Protein AF-A0A520HKK3-F1 (afdb_monomer)

Secondary structure (DSSP, 8-state):
----------------PPP------PPPPP------SS-TT-EETTSSHHHH--PPPTTHHHHHHHHHHHHHHHHHHHHHHHHHH-PPPPHHHHHHHH--HHHHHHHHHHHHHHHHTTT-B---HHHHHHHHT--HHHHHHHHHHHHHTTSEEEEEEEEE--SSS-SEEEEEEEEEE---HHHHTTS--

Radius of gyration: 29.9 Å; Cα contacts (8 Å, |Δi|>4): 235; chains: 1; bounding box: 82×30×94 Å

pLDDT: mean 84.4, std 20.24, range [33.69, 98.81]

Mean predicted aligned error: 11.1 Å

Sequence (189 aa):
MAAFTLGEATTMALGRMAPAQGPRRAAPRPSHHTGAPVRRDSMEAGTFEDLFFAIPVKGEPDRMLRAARAALDAGRRLKRAVRAEARDLSASERALAAMTAGAVRVFEEICTLARLNAGRVFPSYDWLAEATALGRATVARALAVLEGAGFLVRQRRFKRVEGEGPRYAQTSNVYRPVLPQRMLDLLPR

Foldseek 3Di:
DDDDDDDDDDDDDDDDDDDDDDDDPPDPDPPPPPVPLFDPQADAPPPCVVVVFAQDDPCRLVVLLVVLVLLQVLLVVLVVCCVVPVDDDDQLSVLSVLRDPLLSLLSNVQSVCSNVVRRFDFDALVRSCVSSVHDSVSSVSSQVSCVSNVQKDKHWYKYADDDPDDRIHTDTIHMGGDRPPVCVVSGDD

Structure (mmCIF, N/CA/C/O backbone):
data_AF-A0A520HKK3-F1
#
_entry.id   AF-A0A520HKK3-F1
#
loop_
_atom_site.group_PDB
_atom_site.id
_atom_site.type_symbol
_atom_site.label_atom_id
_atom_site.label_alt_id
_atom_site.label_comp_id
_atom_site.label_asym_id
_atom_site.label_entity_id
_atom_site.label_seq_id
_atom_site.pdbx_PDB_ins_code
_atom_site.Cartn_x
_atom_site.Cartn_y
_atom_site.Cartn_z
_atom_site.occupancy
_atom_site.B_iso_or_equiv
_atom_site.auth_seq_id
_atom_site.auth_comp_id
_atom_site.auth_asym_id
_atom_site.auth_atom_id
_atom_site.pdbx_PDB_model_num
ATOM 1 N N . MET A 1 1 ? 32.753 -6.698 76.009 1.00 34.56 1 MET A N 1
ATOM 2 C CA . MET A 1 1 ? 33.615 -5.935 76.936 1.00 34.56 1 MET A CA 1
ATOM 3 C C . MET A 1 1 ? 35.033 -5.978 76.389 1.00 34.56 1 MET A C 1
ATOM 5 O O . MET A 1 1 ? 35.517 -7.081 76.206 1.00 34.56 1 MET A O 1
ATOM 9 N N . ALA A 1 2 ? 35.613 -4.796 76.131 1.00 40.78 2 ALA A N 1
ATOM 10 C CA . ALA A 1 2 ? 37.007 -4.497 75.748 1.00 40.78 2 ALA A CA 1
ATOM 11 C C . ALA A 1 2 ? 37.496 -5.056 74.383 1.00 40.78 2 ALA A C 1
ATOM 13 O O . ALA A 1 2 ? 37.561 -6.261 74.197 1.00 40.78 2 ALA A O 1
ATOM 14 N N . ALA A 1 3 ? 37.639 -4.240 73.326 1.00 37.00 3 ALA A N 1
ATOM 15 C CA . ALA A 1 3 ? 38.639 -3.175 73.066 1.00 37.00 3 ALA A CA 1
ATOM 16 C C . ALA A 1 3 ? 39.933 -3.768 72.458 1.00 37.00 3 ALA A C 1
ATOM 18 O O . ALA A 1 3 ? 40.542 -4.624 73.081 1.00 37.00 3 ALA A O 1
ATOM 19 N N . PHE A 1 4 ? 40.193 -3.520 71.159 1.00 35.28 4 PHE A N 1
ATOM 20 C CA . PHE A 1 4 ? 41.169 -2.537 70.614 1.00 35.28 4 PHE A CA 1
ATOM 21 C C . PHE A 1 4 ? 42.635 -3.015 70.812 1.00 35.28 4 PHE A C 1
ATOM 23 O O . PHE A 1 4 ? 42.947 -3.567 71.851 1.00 35.28 4 PHE A O 1
ATOM 30 N N . THR A 1 5 ? 43.600 -2.933 69.883 1.00 47.19 5 THR A N 1
ATOM 31 C CA . THR A 1 5 ? 43.998 -1.854 68.951 1.00 47.19 5 THR A CA 1
ATOM 32 C C . THR A 1 5 ? 45.206 -2.312 68.098 1.00 47.19 5 THR A C 1
ATOM 34 O O . THR A 1 5 ? 45.904 -3.234 68.506 1.00 47.19 5 THR A O 1
ATOM 37 N N . LEU A 1 6 ? 45.421 -1.617 66.961 1.00 40.12 6 LEU A N 1
ATOM 38 C CA . LEU A 1 6 ? 46.678 -1.154 66.308 1.00 40.12 6 LEU A CA 1
ATOM 39 C C . LEU A 1 6 ? 48.015 -1.844 66.674 1.00 40.12 6 LEU A C 1
ATOM 41 O O . LEU A 1 6 ? 48.311 -2.023 67.841 1.00 40.12 6 LEU A O 1
ATOM 45 N N . GLY A 1 7 ? 48.964 -2.113 65.778 1.00 37.19 7 GLY A N 1
ATOM 46 C CA . GLY A 1 7 ? 49.256 -1.575 64.452 1.00 37.19 7 GLY A CA 1
ATOM 47 C C . GLY A 1 7 ? 50.754 -1.784 64.154 1.00 37.19 7 GLY A C 1
ATOM 48 O O . GLY A 1 7 ? 51.526 -2.024 65.072 1.00 37.19 7 GLY A O 1
ATOM 49 N N . GLU A 1 8 ? 51.109 -1.676 62.869 1.00 37.50 8 GLU A N 1
ATOM 50 C CA . GLU A 1 8 ? 52.441 -1.329 62.337 1.00 37.50 8 GLU A CA 1
ATOM 51 C C . GLU A 1 8 ? 53.620 -2.285 62.606 1.00 37.50 8 GLU A C 1
ATOM 53 O O . GLU A 1 8 ? 54.060 -2.468 63.732 1.00 37.50 8 GLU A O 1
ATOM 58 N N . ALA A 1 9 ? 54.209 -2.822 61.526 1.00 38.41 9 ALA A N 1
ATOM 59 C CA . ALA A 1 9 ? 55.581 -2.470 61.120 1.00 38.41 9 ALA A CA 1
ATOM 60 C C . ALA A 1 9 ? 56.172 -3.455 60.077 1.00 38.41 9 ALA A C 1
ATOM 62 O O . ALA A 1 9 ? 56.528 -4.591 60.366 1.00 38.41 9 ALA A O 1
ATOM 63 N N . THR A 1 10 ? 56.335 -2.924 58.860 1.00 36.38 10 THR A N 1
ATOM 64 C CA . THR A 1 10 ? 57.550 -2.987 58.016 1.00 36.38 10 THR A CA 1
ATOM 65 C C . THR A 1 10 ? 58.097 -4.313 57.448 1.00 36.38 10 THR A C 1
ATOM 67 O O . THR A 1 10 ? 58.815 -5.066 58.090 1.00 36.38 10 THR A O 1
ATOM 70 N N . THR A 1 11 ? 57.887 -4.437 56.127 1.00 36.91 11 THR A N 1
ATOM 71 C CA . THR A 1 11 ? 58.909 -4.605 55.064 1.00 36.91 11 THR A CA 1
ATOM 72 C C . THR A 1 11 ? 59.882 -5.788 55.106 1.00 36.91 11 THR A C 1
ATOM 74 O O . THR A 1 11 ? 60.881 -5.735 55.807 1.00 36.91 11 THR A O 1
ATOM 77 N N . MET A 1 12 ? 59.719 -6.712 54.152 1.00 39.41 12 MET A N 1
ATOM 78 C CA . MET A 1 12 ? 60.719 -7.044 53.113 1.00 39.41 12 MET A CA 1
ATOM 79 C C . MET A 1 12 ? 59.945 -7.613 51.906 1.00 39.41 12 MET A C 1
ATOM 81 O O . MET A 1 12 ? 59.233 -8.598 52.035 1.00 39.41 12 MET A O 1
ATOM 85 N N . ALA A 1 13 ? 59.768 -6.870 50.814 1.00 34.91 13 ALA A N 1
ATOM 86 C CA . ALA A 1 13 ? 60.730 -6.628 49.735 1.00 34.91 13 ALA A CA 1
ATOM 87 C C . ALA A 1 13 ? 60.929 -7.845 48.801 1.00 34.91 13 ALA A C 1
ATOM 89 O O . ALA A 1 13 ? 61.468 -8.869 49.198 1.00 34.91 13 ALA A O 1
ATOM 90 N N . LEU A 1 14 ? 60.566 -7.612 47.527 1.00 39.25 14 LEU A N 1
ATOM 91 C CA . LEU A 1 14 ? 60.990 -8.282 46.284 1.00 39.25 14 LEU A CA 1
ATOM 92 C C . LEU A 1 14 ? 60.246 -9.557 45.853 1.00 39.25 14 LEU A C 1
ATOM 94 O O . LEU A 1 14 ? 60.590 -10.676 46.213 1.00 39.25 14 LEU A O 1
ATOM 98 N N . GLY A 1 15 ? 59.293 -9.380 44.930 1.00 33.69 15 GLY A N 1
ATOM 99 C CA . GLY A 1 15 ? 58.654 -10.499 44.242 1.00 33.69 15 GLY A CA 1
ATOM 100 C C . GLY A 1 15 ? 57.737 -10.111 43.083 1.00 33.69 15 GLY A C 1
ATOM 101 O O . GLY A 1 15 ? 56.547 -10.372 43.142 1.00 33.69 15 GLY A O 1
ATOM 102 N N . ARG A 1 16 ? 58.328 -9.577 42.006 1.00 42.41 16 ARG A N 1
ATOM 103 C CA . ARG A 1 16 ? 57.801 -9.539 40.621 1.00 42.41 16 ARG A CA 1
ATOM 104 C C . ARG A 1 16 ? 56.740 -8.484 40.277 1.00 42.41 16 ARG A C 1
ATOM 106 O O . ARG A 1 16 ? 55.537 -8.654 40.432 1.00 42.41 16 ARG A O 1
ATOM 113 N N . MET A 1 17 ? 57.261 -7.435 39.643 1.00 36.56 17 MET A N 1
ATOM 114 C CA . MET A 1 17 ? 56.577 -6.536 38.719 1.00 36.56 17 MET A CA 1
ATOM 115 C C . MET A 1 17 ? 55.774 -7.323 37.668 1.00 36.56 17 MET A C 1
ATOM 117 O O . MET A 1 17 ? 56.350 -8.035 36.846 1.00 36.56 17 MET A O 1
ATOM 121 N N . ALA A 1 18 ? 54.454 -7.153 37.660 1.00 48.06 18 ALA A N 1
ATOM 122 C CA . ALA A 1 18 ? 53.627 -7.433 36.493 1.00 48.06 18 ALA A CA 1
ATOM 123 C C . ALA A 1 18 ? 53.578 -6.160 35.630 1.00 48.06 18 ALA A C 1
ATOM 125 O O . ALA A 1 18 ? 53.303 -5.086 36.172 1.00 48.06 18 ALA A O 1
ATOM 126 N N . PRO A 1 19 ? 53.833 -6.216 34.311 1.00 44.22 19 PRO A N 1
ATOM 127 C CA . PRO A 1 19 ? 53.629 -5.048 33.474 1.00 44.22 19 PRO A CA 1
ATOM 128 C C . PRO A 1 19 ? 52.126 -4.783 33.359 1.00 44.22 19 PRO A C 1
ATOM 130 O O . PRO A 1 19 ? 51.359 -5.629 32.892 1.00 44.22 19 PRO A O 1
ATOM 133 N N . ALA A 1 20 ? 51.711 -3.590 33.783 1.00 46.81 20 ALA A N 1
ATOM 134 C CA . ALA A 1 20 ? 50.394 -3.049 33.497 1.00 46.81 20 ALA A CA 1
ATOM 135 C C . ALA A 1 20 ? 50.220 -2.986 31.971 1.00 46.81 20 ALA A C 1
ATOM 137 O O . ALA A 1 20 ? 50.873 -2.200 31.284 1.00 46.81 20 ALA A O 1
ATOM 138 N N . GLN A 1 21 ? 49.365 -3.855 31.428 1.00 50.88 21 GLN A N 1
ATOM 139 C CA . GLN A 1 21 ? 48.954 -3.787 30.032 1.00 50.88 21 GLN A CA 1
ATOM 140 C C . GLN A 1 21 ? 48.156 -2.495 29.850 1.00 50.88 21 GLN A C 1
ATOM 142 O O . GLN A 1 21 ? 47.010 -2.393 30.283 1.00 50.88 21 GLN A O 1
ATOM 147 N N . GLY A 1 22 ? 48.793 -1.496 29.237 1.00 47.94 22 GLY A N 1
ATOM 148 C CA . GLY A 1 22 ? 48.129 -0.274 28.798 1.00 47.94 22 GLY A CA 1
ATOM 149 C C . GLY A 1 22 ? 46.933 -0.583 27.887 1.00 47.94 22 GLY A C 1
ATOM 150 O O . GLY A 1 22 ? 46.831 -1.688 27.340 1.00 47.94 22 GLY A O 1
ATOM 151 N N . PRO A 1 23 ? 46.010 0.376 27.713 1.00 45.75 23 PRO A N 1
ATOM 152 C CA . PRO A 1 23 ? 44.765 0.149 26.997 1.00 45.75 23 PRO A CA 1
ATOM 153 C C . PRO A 1 23 ? 45.081 -0.304 25.572 1.00 45.75 23 PRO A C 1
ATOM 155 O O . PRO A 1 23 ? 45.608 0.455 24.757 1.00 45.75 23 PRO A O 1
ATOM 158 N N . ARG A 1 24 ? 44.771 -1.570 25.273 1.00 53.69 24 ARG A N 1
ATOM 159 C CA . ARG A 1 24 ? 44.819 -2.103 23.914 1.00 53.69 24 ARG A CA 1
ATOM 160 C C . ARG A 1 24 ? 43.874 -1.251 23.076 1.00 53.69 24 ARG A C 1
ATOM 162 O O . ARG A 1 24 ? 42.658 -1.370 23.211 1.00 53.69 24 ARG A O 1
ATOM 169 N N . ARG A 1 25 ? 44.432 -0.371 22.237 1.00 54.66 25 ARG A N 1
ATOM 170 C CA . ARG A 1 25 ? 43.685 0.308 21.175 1.00 54.66 25 ARG A CA 1
ATOM 171 C C . ARG A 1 25 ? 42.941 -0.778 20.412 1.00 54.66 25 ARG A C 1
ATOM 173 O O . ARG A 1 25 ? 43.572 -1.623 19.780 1.00 54.66 25 ARG A O 1
ATOM 180 N N . ALA A 1 26 ? 41.617 -0.791 20.543 1.00 56.62 26 ALA A N 1
ATOM 181 C CA . ALA A 1 26 ? 40.776 -1.680 19.769 1.00 56.62 26 ALA A CA 1
ATOM 182 C C . ALA A 1 26 ? 41.131 -1.456 18.299 1.00 56.62 26 ALA A C 1
ATOM 184 O O . ALA A 1 26 ? 41.068 -0.323 17.815 1.00 56.62 26 ALA A O 1
ATOM 185 N N . ALA A 1 27 ? 41.561 -2.519 17.618 1.00 58.53 27 ALA A N 1
ATOM 186 C CA . ALA A 1 27 ? 41.719 -2.477 16.177 1.00 58.53 27 ALA A CA 1
ATOM 187 C C . ALA A 1 27 ? 40.407 -1.939 15.582 1.00 58.53 27 ALA A C 1
ATOM 189 O O . ALA A 1 27 ? 39.332 -2.329 16.062 1.00 58.53 27 ALA A O 1
ATOM 190 N N . PRO A 1 28 ? 40.458 -1.025 14.598 1.00 51.75 28 PRO A N 1
ATOM 191 C CA . PRO A 1 28 ? 39.249 -0.563 13.943 1.00 51.75 28 PRO A CA 1
ATOM 192 C C . PRO A 1 28 ? 38.501 -1.799 13.445 1.00 51.75 28 PRO A C 1
ATOM 194 O O . PRO A 1 28 ? 39.048 -2.607 12.693 1.00 51.75 28 PRO A O 1
ATOM 197 N N . ARG A 1 29 ? 37.266 -1.986 13.928 1.00 55.09 29 ARG A N 1
ATOM 198 C CA . ARG A 1 29 ? 36.364 -2.996 13.369 1.00 55.09 29 ARG A CA 1
ATOM 199 C C . ARG A 1 29 ? 36.344 -2.761 11.859 1.00 55.09 29 ARG A C 1
ATOM 201 O O . ARG A 1 29 ? 36.243 -1.591 11.476 1.00 55.09 29 ARG A O 1
ATOM 208 N N . PRO A 1 30 ? 36.441 -3.802 11.013 1.00 45.69 30 PRO A N 1
ATOM 209 C CA . PRO A 1 30 ? 36.285 -3.599 9.584 1.00 45.69 30 PRO A CA 1
ATOM 210 C C . PRO A 1 30 ? 34.969 -2.852 9.396 1.00 45.69 30 PRO A C 1
ATOM 212 O O . PRO A 1 30 ? 33.922 -3.300 9.871 1.00 45.69 30 PRO A O 1
ATOM 215 N N . SER A 1 31 ? 35.030 -1.662 8.799 1.00 54.09 31 SER A N 1
ATOM 216 C CA . SER A 1 31 ? 33.828 -0.959 8.391 1.00 54.09 31 SER A CA 1
ATOM 217 C C . SER A 1 31 ? 33.101 -1.922 7.473 1.00 54.09 31 SER A C 1
ATOM 219 O O . SER A 1 31 ? 33.581 -2.203 6.375 1.00 54.09 31 SER A O 1
ATOM 221 N N . HIS A 1 32 ? 31.989 -2.497 7.936 1.00 44.16 32 HIS A N 1
ATOM 222 C CA . HIS A 1 32 ? 31.097 -3.234 7.061 1.00 44.16 32 HIS A CA 1
ATOM 223 C C . HIS A 1 32 ? 30.658 -2.225 6.014 1.00 44.16 32 HIS A C 1
ATOM 225 O O . HIS A 1 32 ? 29.781 -1.402 6.276 1.00 44.16 32 HIS A O 1
ATOM 231 N N . HIS A 1 33 ? 31.319 -2.238 4.860 1.00 49.94 33 HIS A N 1
ATOM 232 C CA . HIS A 1 33 ? 30.899 -1.495 3.698 1.00 49.94 33 HIS A CA 1
ATOM 233 C C . HIS A 1 33 ? 29.506 -2.016 3.347 1.00 49.94 33 HIS A C 1
ATOM 235 O O . HIS A 1 33 ? 29.343 -2.903 2.522 1.00 49.94 33 HIS A O 1
ATOM 241 N N . THR A 1 34 ? 28.466 -1.443 3.944 1.00 49.41 34 THR A N 1
ATOM 242 C CA . THR A 1 34 ? 27.108 -1.507 3.408 1.00 49.41 34 THR A CA 1
ATOM 243 C C . THR A 1 34 ? 26.986 -0.488 2.278 1.00 49.41 34 THR A C 1
ATOM 245 O O . THR A 1 34 ? 25.925 0.089 2.069 1.00 49.41 34 THR A O 1
ATOM 248 N N . GLY A 1 35 ? 28.057 -0.326 1.480 1.00 51.81 35 GLY A N 1
ATOM 249 C CA . GLY A 1 35 ? 28.058 0.299 0.154 1.00 51.81 35 GLY A CA 1
ATOM 250 C C . GLY A 1 35 ? 27.244 -0.520 -0.845 1.00 51.81 35 GLY A C 1
ATOM 251 O O . GLY A 1 35 ? 27.606 -0.627 -2.008 1.00 51.81 35 GLY A O 1
ATOM 252 N N . ALA A 1 36 ? 26.180 -1.156 -0.357 1.00 55.34 36 ALA A N 1
ATOM 253 C CA . ALA A 1 36 ? 25.287 -2.013 -1.074 1.00 55.34 36 ALA A CA 1
ATOM 254 C C . ALA A 1 36 ? 24.382 -1.088 -1.892 1.00 55.34 36 ALA A C 1
ATOM 256 O O . ALA A 1 36 ? 23.481 -0.452 -1.337 1.00 55.34 36 ALA A O 1
ATOM 257 N N . PRO A 1 37 ? 24.588 -1.007 -3.213 1.00 76.25 37 PRO A N 1
ATOM 258 C CA . PRO A 1 37 ? 23.713 -0.229 -4.086 1.00 76.25 37 PRO A CA 1
ATOM 259 C C . PRO A 1 37 ? 22.292 -0.829 -4.161 1.00 76.25 37 PRO A C 1
ATOM 261 O O . PRO A 1 3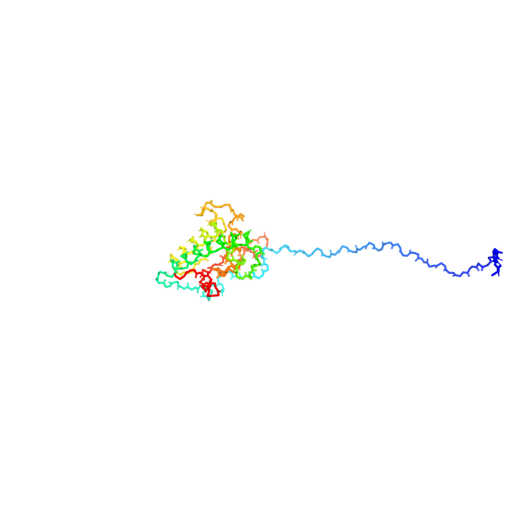7 ? 21.390 -0.271 -4.787 1.00 76.25 37 PRO A O 1
ATOM 264 N N . VAL A 1 38 ? 22.102 -1.979 -3.508 1.00 8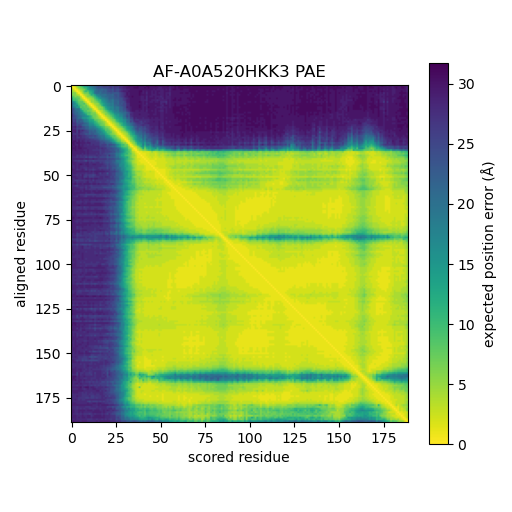7.12 38 VAL A N 1
ATOM 265 C CA . VAL A 1 38 ? 20.890 -2.777 -3.440 1.00 87.12 38 VAL A CA 1
ATOM 266 C C . VAL A 1 38 ? 20.607 -3.128 -1.985 1.00 87.12 38 VAL A C 1
ATOM 268 O O . VAL A 1 38 ? 21.475 -3.609 -1.257 1.00 87.12 38 VAL A O 1
ATOM 271 N N . ARG A 1 39 ? 19.369 -2.902 -1.552 1.00 88.94 39 ARG A N 1
ATOM 272 C CA . ARG A 1 39 ? 18.935 -3.216 -0.187 1.00 88.94 39 ARG A CA 1
ATOM 273 C C . ARG A 1 39 ? 18.726 -4.716 -0.011 1.00 88.94 39 ARG A C 1
ATOM 275 O O . ARG A 1 39 ? 18.305 -5.395 -0.948 1.00 88.94 39 ARG A O 1
ATOM 282 N N . ARG A 1 40 ? 18.922 -5.194 1.222 1.00 89.19 40 ARG A N 1
ATOM 283 C CA . ARG A 1 40 ? 18.617 -6.573 1.628 1.00 89.19 40 ARG A CA 1
ATOM 284 C C . ARG A 1 40 ? 17.199 -6.978 1.196 1.00 89.19 40 ARG A C 1
ATOM 286 O O . ARG A 1 40 ? 16.282 -6.148 1.214 1.00 89.19 40 ARG A O 1
ATOM 293 N N . ASP A 1 41 ? 17.076 -8.240 0.793 1.00 91.75 41 ASP A N 1
ATOM 294 C CA . ASP A 1 41 ? 15.847 -8.890 0.327 1.00 91.75 41 ASP A CA 1
ATOM 295 C C . ASP A 1 41 ? 15.264 -8.284 -0.963 1.00 91.75 41 ASP A C 1
ATOM 297 O O . ASP A 1 41 ? 14.106 -8.524 -1.291 1.00 91.75 41 ASP A O 1
ATOM 301 N N . SER A 1 42 ? 16.041 -7.489 -1.710 1.00 93.00 42 SER A N 1
ATOM 302 C CA . SER A 1 42 ? 15.660 -7.083 -3.069 1.00 93.00 42 SER A CA 1
ATOM 303 C C . SER A 1 42 ? 15.903 -8.226 -4.052 1.00 93.00 42 SER A C 1
ATOM 305 O O . SER A 1 42 ? 16.908 -8.922 -3.948 1.00 93.00 42 SER A O 1
ATOM 307 N N . MET A 1 43 ? 15.019 -8.369 -5.037 1.00 94.88 43 MET A N 1
ATOM 308 C CA . MET A 1 43 ? 15.139 -9.359 -6.111 1.00 94.88 43 MET A CA 1
ATOM 309 C C . MET A 1 43 ? 15.461 -8.690 -7.448 1.00 94.88 43 MET A C 1
ATOM 311 O O . MET A 1 43 ? 15.212 -7.496 -7.628 1.00 94.88 43 MET A O 1
ATOM 315 N N . GLU A 1 44 ? 16.043 -9.436 -8.380 1.00 95.25 44 GLU A N 1
ATOM 316 C CA . GLU A 1 44 ? 16.424 -8.890 -9.680 1.00 95.25 44 GLU A CA 1
ATOM 317 C C . GLU A 1 44 ? 15.187 -8.614 -10.540 1.00 95.25 44 GLU A C 1
ATOM 319 O O . GLU A 1 44 ? 14.265 -9.425 -10.633 1.00 95.25 44 GLU A O 1
ATOM 324 N N . ALA A 1 45 ? 15.158 -7.440 -11.158 1.00 94.81 45 ALA A N 1
ATOM 325 C CA . ALA A 1 45 ? 14.099 -7.034 -12.057 1.00 94.81 45 ALA A CA 1
ATOM 326 C C . ALA A 1 45 ? 14.057 -7.932 -13.305 1.00 94.81 45 ALA A C 1
ATOM 328 O O . ALA A 1 45 ? 15.066 -8.097 -13.980 1.00 94.81 45 ALA A O 1
ATOM 329 N N . GLY A 1 46 ? 12.877 -8.449 -13.634 1.00 93.31 46 GLY A N 1
ATOM 330 C CA . GLY A 1 46 ? 12.610 -9.320 -14.777 1.00 93.31 46 GLY A CA 1
ATOM 331 C C . GLY A 1 46 ? 12.682 -10.815 -14.463 1.00 93.31 46 GLY A C 1
ATOM 332 O O . GLY A 1 46 ? 12.513 -11.617 -15.374 1.00 93.31 46 GLY A O 1
ATOM 333 N N . THR A 1 47 ? 12.936 -11.206 -13.210 1.00 94.19 47 THR A N 1
ATOM 334 C CA . THR A 1 47 ? 13.165 -12.617 -12.843 1.00 94.19 47 THR A CA 1
ATOM 335 C C . THR A 1 47 ? 11.993 -13.288 -12.134 1.00 94.19 47 THR A C 1
ATOM 337 O O . THR A 1 47 ? 11.853 -14.504 -12.212 1.00 94.19 47 THR A O 1
ATOM 340 N N . PHE A 1 48 ? 11.148 -12.532 -11.432 1.00 94.19 48 PHE A N 1
ATOM 341 C CA . PHE A 1 48 ? 10.124 -13.103 -10.543 1.00 94.19 48 PHE A CA 1
ATOM 342 C C . PHE A 1 48 ? 8.740 -12.486 -10.742 1.00 94.19 48 PHE A C 1
ATOM 344 O O . PHE A 1 48 ? 7.750 -12.962 -10.185 1.00 94.19 48 PHE A O 1
ATOM 351 N N . GLU A 1 49 ? 8.658 -11.388 -11.487 1.00 93.38 49 GLU A N 1
ATOM 352 C CA . GLU A 1 49 ? 7.480 -10.539 -11.499 1.00 93.38 49 GLU A CA 1
ATOM 353 C C . GLU A 1 49 ? 6.255 -11.230 -12.098 1.00 93.38 49 GLU A C 1
ATOM 355 O O . GLU A 1 49 ? 5.153 -11.013 -11.603 1.00 93.38 49 GLU A O 1
ATOM 360 N N . ASP A 1 50 ? 6.430 -12.112 -13.084 1.00 90.56 50 ASP A N 1
ATOM 361 C CA . ASP A 1 50 ? 5.311 -12.849 -13.683 1.00 90.56 50 ASP A CA 1
ATOM 362 C C . ASP A 1 50 ? 4.622 -13.798 -12.682 1.00 90.56 50 ASP A C 1
ATOM 364 O O . ASP A 1 50 ? 3.416 -14.003 -12.774 1.00 90.56 50 ASP A O 1
ATOM 368 N N . LEU A 1 51 ? 5.349 -14.313 -11.680 1.00 92.00 51 LEU A N 1
ATOM 369 C CA . LEU A 1 51 ? 4.775 -15.091 -10.569 1.00 92.00 51 LEU A CA 1
ATOM 370 C C . LEU A 1 51 ? 4.225 -14.200 -9.447 1.00 92.00 51 LEU A C 1
ATOM 372 O O . LEU A 1 51 ? 3.400 -14.625 -8.637 1.00 92.00 51 LEU A O 1
ATOM 376 N N . PHE A 1 52 ? 4.719 -12.966 -9.355 1.00 93.38 52 PHE A N 1
ATOM 377 C CA . PHE A 1 52 ? 4.292 -12.009 -8.344 1.00 93.38 52 PHE A CA 1
ATOM 378 C C . PHE A 1 52 ? 2.949 -11.371 -8.706 1.00 93.38 52 PHE A C 1
ATOM 380 O O . PHE A 1 52 ? 2.084 -11.214 -7.837 1.00 93.38 52 PHE A O 1
ATOM 387 N N . PHE A 1 53 ? 2.784 -10.983 -9.970 1.00 90.69 53 PHE A N 1
ATOM 388 C CA . PHE A 1 53 ? 1.596 -10.301 -10.458 1.00 90.69 53 PHE A CA 1
ATOM 389 C C . PHE A 1 53 ? 0.359 -11.198 -10.430 1.00 90.69 53 PHE A C 1
ATOM 391 O O . PHE A 1 53 ? 0.422 -12.407 -10.614 1.00 90.69 53 PHE A O 1
ATOM 398 N N . ALA A 1 54 ? -0.789 -10.566 -10.211 1.00 90.94 54 ALA A N 1
ATOM 399 C CA . ALA A 1 54 ? -2.093 -11.189 -10.352 1.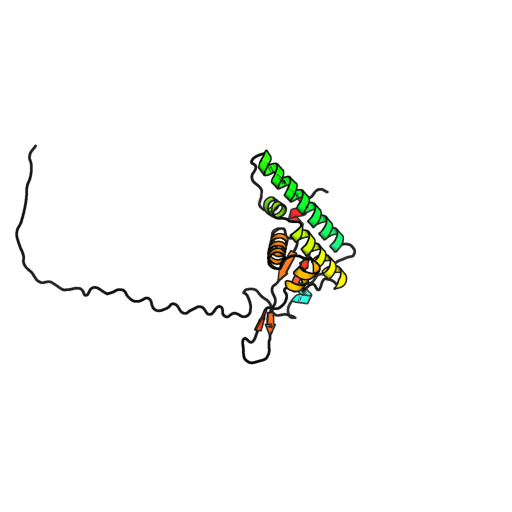00 90.94 54 ALA A CA 1
ATOM 400 C C . ALA A 1 54 ? -2.946 -10.267 -11.219 1.00 90.94 54 ALA A C 1
ATOM 402 O O . ALA A 1 54 ? -3.072 -9.079 -10.910 1.00 90.94 54 ALA A O 1
ATOM 403 N N . ILE A 1 55 ? -3.494 -10.801 -12.309 1.00 94.44 55 ILE A N 1
ATOM 404 C CA . ILE A 1 55 ? -4.392 -10.043 -13.178 1.00 94.44 55 ILE A CA 1
ATOM 405 C C . ILE A 1 55 ? -5.693 -9.827 -12.397 1.00 94.44 55 ILE A C 1
ATOM 407 O O . ILE A 1 55 ? -6.350 -10.815 -12.059 1.00 94.44 55 ILE A O 1
ATOM 411 N N . PRO A 1 56 ? -6.070 -8.574 -12.084 1.00 94.25 56 PRO A N 1
ATOM 412 C CA . PRO A 1 56 ? -7.273 -8.324 -11.313 1.00 94.25 56 PRO A CA 1
ATOM 413 C C . PRO A 1 56 ? -8.510 -8.691 -12.131 1.00 94.25 56 PRO A C 1
ATOM 415 O O . PRO A 1 56 ? -8.615 -8.350 -13.313 1.00 94.25 56 PRO A O 1
ATOM 418 N N . VAL A 1 57 ? -9.487 -9.331 -11.492 1.00 95.25 57 VAL A N 1
ATOM 419 C CA . VAL A 1 57 ? -10.787 -9.567 -12.126 1.00 95.25 57 VAL A CA 1
ATOM 420 C C . VAL A 1 57 ? -11.600 -8.271 -12.181 1.00 95.25 57 VAL A C 1
ATOM 422 O O . VAL A 1 57 ? -11.351 -7.303 -11.454 1.00 95.25 57 VAL A O 1
ATOM 425 N N . LYS A 1 58 ? -12.630 -8.236 -13.032 1.00 93.50 58 LYS A N 1
ATOM 426 C CA . LYS A 1 58 ? -13.485 -7.051 -13.180 1.00 93.50 58 LYS A CA 1
ATOM 427 C C . LYS A 1 58 ? -14.053 -6.594 -11.824 1.00 93.50 58 LYS A C 1
ATOM 429 O O . LYS A 1 58 ? -14.625 -7.375 -11.058 1.00 93.50 58 LYS A O 1
ATOM 434 N N . GLY A 1 59 ? -13.879 -5.304 -11.530 1.00 93.94 59 GLY A N 1
ATOM 435 C CA . GLY A 1 59 ? -14.348 -4.655 -10.301 1.00 93.94 59 GLY A CA 1
ATOM 436 C C . GLY A 1 59 ? -13.606 -5.057 -9.021 1.00 93.94 59 GLY A C 1
ATOM 437 O O . GLY A 1 59 ? -13.973 -4.594 -7.942 1.00 93.94 59 GLY A O 1
ATOM 438 N N . GLU A 1 60 ? -12.583 -5.912 -9.094 1.00 95.38 60 GLU A N 1
ATOM 439 C CA . GLU A 1 60 ? -11.767 -6.273 -7.932 1.00 95.38 60 GLU A CA 1
ATOM 440 C C . GLU A 1 60 ? -11.015 -5.078 -7.328 1.00 95.38 60 GLU A C 1
ATOM 442 O O . GLU A 1 60 ? -11.144 -4.885 -6.115 1.00 95.38 60 GLU A O 1
ATOM 447 N N . PRO A 1 61 ? -10.343 -4.211 -8.115 1.00 96.12 61 PRO A N 1
ATOM 448 C CA . PRO A 1 61 ? -9.681 -3.026 -7.569 1.00 96.12 61 PRO A CA 1
ATOM 449 C C . PRO A 1 61 ? -10.662 -2.084 -6.852 1.00 96.12 61 PRO A C 1
ATOM 451 O O . PRO A 1 61 ? -10.350 -1.554 -5.789 1.00 96.12 61 PRO A O 1
ATOM 454 N N . ASP A 1 62 ? -11.892 -1.950 -7.360 1.00 96.19 62 ASP A N 1
ATOM 455 C CA . ASP A 1 62 ? -12.934 -1.124 -6.734 1.00 96.19 62 ASP A CA 1
ATOM 456 C C . ASP A 1 62 ? -13.427 -1.724 -5.407 1.00 96.19 62 ASP A C 1
ATOM 458 O O . ASP A 1 62 ? -13.731 -1.000 -4.455 1.00 96.19 62 ASP A O 1
ATOM 462 N N . ARG A 1 63 ? -13.521 -3.060 -5.311 1.00 95.19 63 ARG A N 1
ATOM 463 C CA . ARG A 1 63 ? -13.827 -3.751 -4.044 1.00 95.19 63 ARG A CA 1
ATOM 464 C C . ARG A 1 63 ? -12.704 -3.556 -3.027 1.00 95.19 63 ARG A C 1
ATOM 466 O O . ARG A 1 63 ? -12.990 -3.229 -1.878 1.00 95.19 63 ARG A O 1
ATOM 473 N N . MET A 1 64 ? -11.449 -3.696 -3.452 1.00 95.94 64 MET A N 1
ATOM 474 C CA . MET A 1 64 ? -10.280 -3.454 -2.603 1.00 95.94 64 MET A CA 1
ATOM 475 C C . MET A 1 64 ? -10.255 -2.010 -2.088 1.00 95.94 64 MET A C 1
ATOM 477 O O . MET A 1 64 ? -10.091 -1.789 -0.888 1.00 95.94 64 MET A O 1
ATOM 481 N N . LEU A 1 65 ? -10.485 -1.024 -2.961 1.00 97.00 65 LEU A N 1
ATOM 482 C CA . LEU A 1 65 ? -10.523 0.387 -2.578 1.00 97.00 65 LEU A CA 1
ATOM 483 C C . LEU A 1 65 ? -11.656 0.689 -1.586 1.00 97.00 65 LEU A C 1
ATOM 485 O O . LEU A 1 65 ? -11.442 1.401 -0.602 1.00 97.00 65 LEU A O 1
ATOM 489 N N . ARG A 1 66 ? -12.851 0.121 -1.799 1.00 96.50 66 ARG A N 1
ATOM 490 C CA . ARG A 1 66 ? -13.964 0.234 -0.842 1.00 96.50 66 ARG A CA 1
ATOM 491 C C . ARG A 1 66 ? -13.599 -0.346 0.523 1.00 96.50 66 ARG A C 1
ATOM 493 O O . ARG A 1 66 ? -13.832 0.315 1.532 1.00 96.50 66 ARG A O 1
ATOM 500 N N . ALA A 1 67 ? -12.966 -1.516 0.557 1.00 96.25 67 ALA A N 1
ATOM 501 C CA . ALA A 1 67 ? -12.498 -2.121 1.801 1.00 96.25 67 ALA A CA 1
ATOM 502 C C . ALA A 1 67 ? -11.445 -1.250 2.512 1.00 96.25 67 ALA A C 1
ATOM 504 O O . ALA A 1 67 ? -11.523 -1.066 3.724 1.00 96.25 67 ALA A O 1
ATOM 505 N N . ALA A 1 68 ? -10.511 -0.636 1.779 1.00 97.12 68 ALA A N 1
ATOM 506 C CA . ALA A 1 68 ? -9.521 0.274 2.362 1.00 97.12 68 ALA A CA 1
ATOM 507 C C . ALA A 1 68 ? -10.159 1.547 2.957 1.00 97.12 68 ALA A C 1
ATOM 509 O O . ALA A 1 68 ? -9.742 2.017 4.019 1.00 97.12 68 ALA A O 1
ATOM 510 N N . ARG A 1 69 ? -11.200 2.092 2.311 1.00 97.56 69 ARG A N 1
ATOM 511 C CA . ARG A 1 69 ? -11.990 3.218 2.843 1.00 97.56 69 ARG A CA 1
ATOM 512 C C . ARG A 1 69 ? -12.752 2.813 4.109 1.00 97.56 69 ARG A C 1
ATOM 514 O O . ARG A 1 69 ? -12.655 3.504 5.122 1.00 97.56 69 ARG A O 1
ATOM 521 N N . ALA A 1 70 ? -13.410 1.654 4.096 1.00 96.38 70 ALA A N 1
ATOM 522 C CA . ALA A 1 70 ? -14.078 1.104 5.276 1.00 96.38 70 ALA A CA 1
ATOM 523 C C . ALA A 1 70 ? -13.095 0.859 6.437 1.00 96.38 70 ALA A C 1
ATOM 525 O O . ALA A 1 70 ? -13.421 1.149 7.590 1.00 96.38 70 ALA A O 1
ATO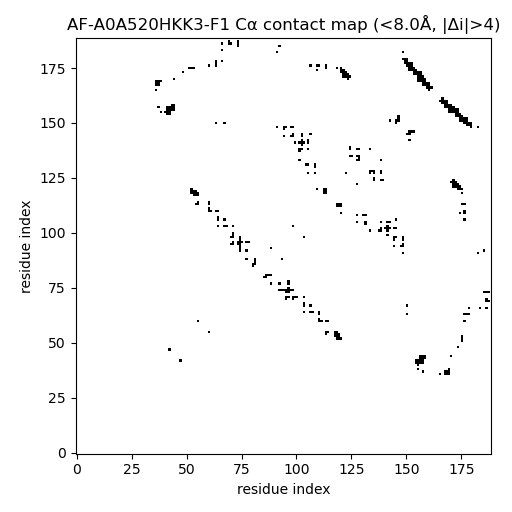M 526 N N . ALA A 1 71 ? -11.876 0.399 6.139 1.00 96.25 71 ALA A N 1
ATOM 527 C CA . ALA A 1 71 ? -10.807 0.204 7.115 1.00 96.25 71 ALA A CA 1
ATOM 528 C C . ALA A 1 71 ? -10.360 1.517 7.769 1.00 96.25 71 ALA A C 1
ATOM 530 O O . ALA A 1 71 ? -10.184 1.564 8.986 1.00 96.25 71 ALA A O 1
ATOM 531 N N . LEU A 1 72 ? -10.229 2.599 6.992 1.00 97.50 72 LEU A N 1
ATOM 532 C CA . LEU A 1 72 ? -9.936 3.931 7.528 1.00 97.50 72 LEU A CA 1
ATOM 533 C C . LEU A 1 72 ? -11.014 4.387 8.522 1.00 97.50 72 LEU A C 1
ATOM 535 O O . LEU A 1 72 ? -10.693 4.883 9.606 1.00 97.50 72 LEU A O 1
ATOM 539 N N . ASP A 1 73 ? -12.286 4.207 8.180 1.00 96.94 73 ASP A N 1
ATOM 540 C CA . ASP A 1 73 ? -13.387 4.624 9.047 1.00 96.94 73 ASP A CA 1
ATOM 541 C C . ASP A 1 73 ? -13.523 3.733 10.287 1.00 96.94 73 ASP A C 1
ATOM 543 O O . ASP A 1 73 ? -13.747 4.245 11.387 1.00 96.94 73 ASP A O 1
ATOM 547 N N . ALA A 1 74 ? -13.297 2.423 10.155 1.00 95.31 74 ALA A N 1
ATOM 548 C CA . ALA A 1 74 ? -13.200 1.506 11.289 1.00 95.31 74 ALA A CA 1
ATOM 549 C C . ALA A 1 74 ? -12.051 1.903 12.231 1.00 95.31 74 ALA A C 1
ATOM 551 O O . ALA A 1 74 ? -12.263 2.054 13.434 1.00 95.31 74 ALA A O 1
ATOM 552 N N . GLY A 1 75 ? -10.865 2.191 11.690 1.00 95.69 75 GLY A N 1
ATOM 553 C CA . GLY A 1 75 ? -9.716 2.674 12.455 1.00 95.69 75 GLY A CA 1
ATOM 554 C C . GLY A 1 75 ? -9.988 3.980 13.207 1.00 95.69 75 GLY A C 1
ATOM 555 O O . GLY A 1 75 ? -9.574 4.144 14.357 1.00 95.69 75 GLY A O 1
ATOM 556 N N . ARG A 1 76 ? -10.734 4.912 12.599 1.00 96.06 76 ARG A N 1
ATOM 557 C CA . ARG A 1 76 ? -11.179 6.151 13.263 1.00 96.06 76 ARG A CA 1
ATOM 558 C C . ARG A 1 76 ? -12.139 5.875 14.418 1.00 96.06 76 ARG A C 1
ATOM 560 O O . ARG A 1 76 ? -11.997 6.509 15.462 1.00 96.06 76 ARG A O 1
ATOM 567 N N . ARG A 1 77 ? -13.090 4.947 14.254 1.00 94.31 77 ARG A N 1
ATOM 568 C CA . ARG A 1 77 ? -14.005 4.531 15.333 1.00 94.31 77 ARG A CA 1
ATOM 569 C C . ARG A 1 77 ? -13.242 3.891 16.491 1.00 94.31 77 ARG A C 1
ATOM 571 O O . ARG A 1 77 ? -13.426 4.320 17.624 1.00 94.31 77 ARG A O 1
ATOM 578 N N . LEU A 1 78 ? -12.313 2.980 16.199 1.00 94.50 78 LEU A N 1
ATOM 579 C CA . LEU A 1 78 ? -11.454 2.344 17.203 1.00 94.50 78 LEU A CA 1
ATOM 580 C C . LEU A 1 78 ? -10.666 3.379 18.017 1.00 94.50 78 LEU A C 1
ATOM 582 O O . LEU A 1 78 ? -10.686 3.344 19.242 1.00 94.50 78 LEU A O 1
ATOM 586 N N . LYS A 1 79 ? -10.046 4.369 17.362 1.00 94.19 79 LYS A N 1
ATOM 587 C CA . LYS A 1 79 ? -9.335 5.455 18.064 1.00 94.19 79 LYS A CA 1
ATOM 588 C C . LYS A 1 79 ? -10.230 6.268 19.000 1.00 94.19 79 LYS A C 1
ATOM 590 O O . LYS A 1 79 ? -9.740 6.760 20.012 1.00 94.19 79 LYS A O 1
ATOM 595 N N . ARG A 1 80 ? -11.505 6.466 18.650 1.00 93.69 80 ARG A N 1
ATOM 596 C CA . ARG A 1 80 ? -12.466 7.169 19.513 1.00 93.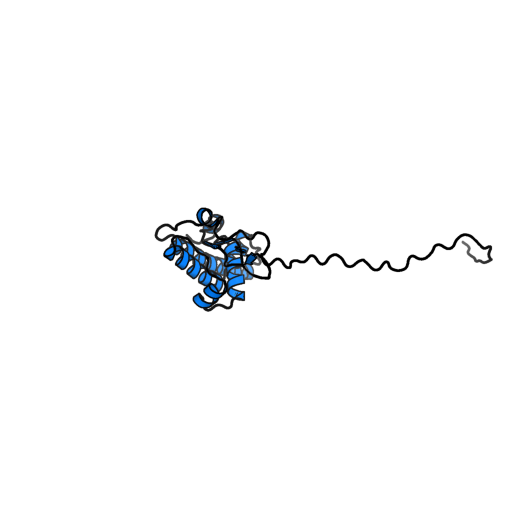69 80 ARG A CA 1
ATOM 597 C C . ARG A 1 80 ? -12.858 6.304 20.708 1.00 93.69 80 ARG A C 1
ATOM 599 O O . ARG A 1 80 ? -12.806 6.807 21.822 1.00 93.69 80 ARG A O 1
ATOM 606 N N . ALA A 1 81 ? -13.156 5.025 20.480 1.00 91.00 81 ALA A N 1
ATOM 607 C CA . ALA A 1 81 ? -13.496 4.074 21.538 1.00 91.00 81 ALA A CA 1
ATOM 608 C C . ALA A 1 81 ? -12.363 3.940 22.568 1.00 91.00 81 ALA A C 1
ATOM 610 O O . ALA A 1 81 ? -12.604 4.093 23.755 1.00 91.00 81 ALA A O 1
ATOM 611 N N . VAL A 1 82 ? -11.105 3.800 22.132 1.00 94.44 82 VAL A N 1
ATOM 612 C CA . VAL A 1 82 ? -9.934 3.746 23.037 1.00 94.44 82 VAL A CA 1
ATOM 613 C C . VAL A 1 82 ? -9.855 4.967 23.957 1.00 94.44 82 VAL A C 1
ATOM 615 O O . VAL A 1 82 ? -9.540 4.834 25.134 1.00 94.44 82 VAL A O 1
ATOM 618 N N . ARG A 1 83 ? -10.151 6.163 23.435 1.00 91.62 83 ARG A N 1
ATOM 619 C CA . ARG A 1 83 ? -10.127 7.405 24.225 1.00 91.62 83 ARG A CA 1
ATOM 620 C C . ARG A 1 83 ? -11.282 7.499 25.219 1.00 91.62 83 ARG A C 1
ATOM 622 O O . ARG A 1 83 ? -11.114 8.140 26.247 1.00 91.62 83 ARG A O 1
ATOM 629 N N . ALA A 1 84 ? -12.434 6.919 24.889 1.00 92.56 84 ALA A N 1
ATOM 630 C CA . ALA A 1 84 ? -13.628 6.960 25.727 1.00 92.56 84 ALA A CA 1
ATOM 631 C C . ALA A 1 84 ? -13.640 5.851 26.792 1.00 92.56 84 ALA A C 1
ATOM 633 O O . ALA A 1 84 ? -14.062 6.086 27.916 1.00 92.56 84 ALA A O 1
ATOM 634 N N . GLU A 1 85 ? -13.166 4.657 26.438 1.00 89.44 85 GLU A N 1
ATOM 635 C CA . GLU A 1 85 ? -13.342 3.421 27.211 1.00 89.44 85 GLU A CA 1
ATOM 636 C C . GLU A 1 85 ? -12.026 2.891 27.810 1.00 89.44 85 GLU A C 1
ATOM 638 O O . GLU A 1 85 ? -12.033 1.850 28.458 1.00 89.44 85 GLU A O 1
ATOM 643 N N . ALA A 1 86 ? -10.891 3.570 27.583 1.00 83.94 86 ALA A N 1
ATOM 644 C CA . ALA A 1 86 ? -9.554 3.172 28.058 1.00 83.94 86 ALA A CA 1
ATOM 645 C C . ALA A 1 86 ? -9.184 1.707 27.737 1.00 83.94 86 ALA A C 1
ATOM 647 O O . ALA A 1 86 ? 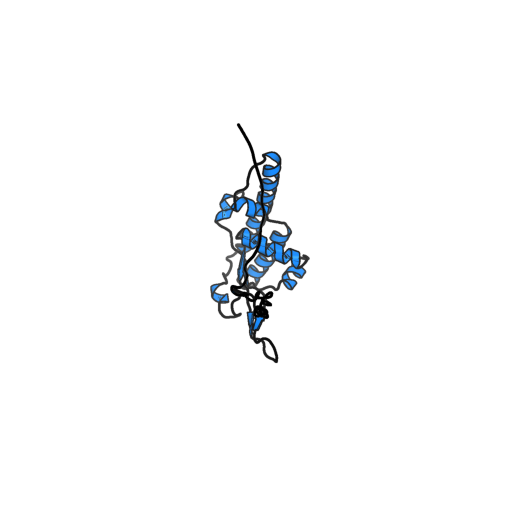-8.514 1.017 28.503 1.00 83.94 86 ALA A O 1
ATOM 648 N N . ARG A 1 87 ? -9.639 1.237 26.576 1.00 88.38 87 ARG A N 1
ATOM 649 C CA . ARG A 1 87 ? -9.477 -0.132 26.089 1.00 88.38 87 ARG A CA 1
ATOM 650 C C . ARG A 1 87 ? -8.172 -0.313 25.307 1.00 88.38 87 ARG A C 1
ATOM 652 O O . ARG A 1 87 ? -7.817 0.534 24.486 1.00 88.38 87 ARG A O 1
ATOM 659 N N . ASP A 1 88 ? -7.562 -1.490 25.430 1.00 90.44 88 ASP A N 1
ATOM 660 C CA . ASP A 1 88 ? -6.459 -1.919 24.566 1.00 90.44 88 ASP A CA 1
ATOM 661 C C . ASP A 1 88 ? -6.929 -2.436 23.197 1.00 90.44 88 ASP A C 1
ATOM 663 O O . ASP A 1 88 ? -7.987 -3.054 23.046 1.00 90.44 88 ASP A O 1
ATOM 667 N N . LEU A 1 89 ? -6.113 -2.187 22.169 1.00 92.38 89 LEU A N 1
ATOM 668 C CA . LEU A 1 89 ? -6.365 -2.649 20.804 1.00 92.38 89 LEU A CA 1
ATOM 669 C C . LEU A 1 89 ? -5.595 -3.935 20.497 1.00 92.38 89 LEU A C 1
ATOM 671 O O . LEU A 1 89 ? -4.375 -4.017 20.693 1.00 92.38 89 LEU A O 1
ATOM 675 N N . SER A 1 90 ? -6.283 -4.897 19.879 1.00 92.88 90 SER A N 1
ATOM 676 C CA . SER A 1 90 ? -5.625 -6.069 19.297 1.00 92.88 90 SER A CA 1
ATOM 677 C C . SER A 1 90 ? -4.636 -5.669 18.189 1.00 92.88 90 SER A C 1
ATOM 679 O O . SER A 1 90 ? -4.626 -4.535 17.702 1.00 92.88 90 SER A O 1
ATOM 681 N N . ALA A 1 91 ? -3.775 -6.594 17.754 1.00 92.44 91 ALA A N 1
ATOM 682 C CA . ALA A 1 91 ? -2.820 -6.314 16.676 1.00 92.44 91 ALA A CA 1
ATOM 683 C C . ALA A 1 91 ? -3.519 -5.875 15.371 1.00 92.44 91 ALA A C 1
ATOM 685 O O . ALA A 1 91 ? -3.115 -4.884 14.760 1.00 92.44 91 ALA A O 1
ATOM 686 N N . SER A 1 92 ? -4.604 -6.555 14.987 1.00 91.44 92 SER A N 1
ATOM 687 C CA . SER A 1 92 ? -5.395 -6.218 13.797 1.00 91.44 92 SER A CA 1
ATOM 688 C C . SER A 1 92 ? -6.088 -4.861 13.933 1.00 91.44 92 SER A C 1
ATOM 690 O O . SER A 1 92 ? -6.104 -4.067 12.996 1.00 91.44 92 SER A O 1
ATOM 692 N N . GLU A 1 93 ? -6.604 -4.542 15.118 1.00 94.00 93 GLU A N 1
ATOM 693 C CA . GLU A 1 93 ? -7.234 -3.245 15.381 1.00 94.00 93 GLU A CA 1
ATOM 694 C C . GLU A 1 93 ? -6.228 -2.097 15.367 1.00 94.00 93 GLU A C 1
ATOM 696 O O . GLU A 1 93 ? -6.529 -1.025 14.844 1.00 94.00 93 GLU A O 1
ATOM 701 N N . ARG A 1 94 ? -5.010 -2.320 15.875 1.00 95.31 94 ARG A N 1
ATOM 702 C CA . ARG A 1 94 ? -3.911 -1.354 15.754 1.00 95.31 94 ARG A CA 1
ATOM 703 C C . ARG A 1 94 ? -3.550 -1.098 14.294 1.00 95.31 94 ARG A C 1
ATOM 705 O O . ARG A 1 94 ? -3.330 0.056 13.931 1.00 95.31 94 ARG A O 1
ATOM 712 N N . ALA A 1 95 ? -3.540 -2.133 13.453 1.00 95.00 95 ALA A N 1
ATOM 713 C CA . ALA A 1 95 ? -3.302 -1.978 12.020 1.00 95.00 95 ALA A CA 1
ATOM 714 C C . ALA A 1 95 ? -4.415 -1.161 11.331 1.00 95.00 95 ALA A C 1
ATOM 716 O O . ALA A 1 95 ? -4.104 -0.236 10.581 1.00 95.00 95 ALA A O 1
ATOM 717 N N . LEU A 1 96 ? -5.697 -1.399 11.653 1.00 94.50 96 LEU A N 1
ATOM 718 C CA . LEU A 1 96 ? -6.800 -0.550 11.167 1.00 94.50 96 LEU A CA 1
ATOM 719 C C . LEU A 1 96 ? -6.667 0.884 11.668 1.00 94.50 96 LEU A C 1
ATOM 721 O O . LEU A 1 96 ? -6.799 1.833 10.900 1.00 94.50 96 LEU A O 1
ATOM 725 N N . ALA A 1 97 ? -6.373 1.065 12.954 1.00 96.06 97 ALA A N 1
ATOM 726 C CA . ALA A 1 97 ? -6.167 2.379 13.538 1.00 96.06 97 ALA A CA 1
ATOM 727 C C . ALA A 1 97 ? -4.989 3.116 12.874 1.00 96.06 97 ALA A C 1
ATOM 729 O O . ALA A 1 97 ? -5.016 4.342 12.776 1.00 96.06 97 ALA A O 1
ATOM 730 N N . ALA A 1 98 ? -3.971 2.418 12.370 1.00 97.25 98 ALA A N 1
ATOM 731 C CA . ALA A 1 98 ? -2.861 3.037 11.649 1.00 97.25 98 ALA A CA 1
ATOM 732 C C . ALA A 1 98 ? -3.249 3.571 10.257 1.00 97.25 98 ALA A C 1
ATOM 734 O O . ALA A 1 98 ? -2.531 4.422 9.729 1.00 97.25 98 ALA A O 1
ATOM 735 N N . MET A 1 99 ? -4.378 3.137 9.680 1.00 97.88 99 MET A N 1
ATOM 736 C CA . MET A 1 99 ? -4.858 3.622 8.382 1.00 97.88 99 MET A CA 1
ATOM 737 C C . MET A 1 99 ? -5.035 5.145 8.375 1.00 97.88 99 MET A C 1
ATOM 739 O O . MET A 1 99 ? -5.498 5.767 9.336 1.00 97.88 99 MET A O 1
ATOM 743 N N . THR A 1 100 ? -4.670 5.762 7.251 1.00 98.38 100 THR A N 1
ATOM 744 C CA . THR A 1 100 ? -4.759 7.212 7.039 1.00 98.38 100 THR A CA 1
ATOM 745 C C . THR A 1 100 ? -5.387 7.524 5.686 1.00 98.38 100 THR A C 1
ATOM 747 O O . THR A 1 100 ? -5.369 6.695 4.778 1.00 98.38 100 THR A O 1
ATOM 750 N N . ALA A 1 101 ? -5.892 8.749 5.518 1.00 98.50 101 ALA A N 1
ATOM 751 C CA . ALA A 1 101 ? -6.374 9.215 4.217 1.00 98.50 101 ALA A CA 1
ATOM 752 C C . ALA A 1 101 ? -5.268 9.177 3.144 1.00 98.50 101 ALA A C 1
ATOM 754 O O . ALA A 1 101 ? -5.531 8.808 2.005 1.00 98.50 101 ALA A O 1
ATOM 755 N N . GLY A 1 102 ? -4.016 9.475 3.521 1.00 98.50 102 GLY A N 1
ATOM 756 C CA . GLY A 1 102 ? -2.864 9.356 2.623 1.00 98.50 102 GLY A CA 1
ATOM 757 C C . GLY A 1 102 ? -2.599 7.913 2.183 1.00 98.50 102 GLY A C 1
ATOM 758 O O . GLY A 1 102 ? -2.328 7.679 1.011 1.00 98.50 102 GLY A O 1
ATOM 759 N N . ALA A 1 103 ? -2.747 6.938 3.088 1.00 98.62 103 ALA A N 1
ATOM 760 C CA . ALA A 1 103 ? -2.652 5.519 2.744 1.00 98.62 103 ALA A CA 1
ATOM 761 C C . ALA A 1 103 ? -3.735 5.098 1.744 1.00 98.62 103 ALA A C 1
ATOM 763 O O . ALA A 1 103 ? -3.418 4.475 0.737 1.00 98.62 103 ALA A O 1
ATOM 764 N N . VAL A 1 104 ? -4.989 5.503 1.969 1.00 98.69 104 VAL A N 1
ATOM 765 C CA . VAL A 1 104 ? -6.088 5.225 1.030 1.00 98.69 104 VAL A CA 1
ATOM 766 C C . VAL A 1 104 ? -5.828 5.860 -0.339 1.00 98.69 104 VAL A C 1
ATOM 768 O O . VAL A 1 104 ? -6.021 5.196 -1.349 1.00 98.69 104 VAL A O 1
ATOM 771 N N . ARG A 1 105 ? -5.327 7.101 -0.390 1.00 98.75 105 ARG A N 1
ATOM 772 C CA . ARG A 1 105 ? -5.023 7.792 -1.654 1.00 98.75 105 ARG A CA 1
ATOM 773 C C . ARG A 1 105 ? -3.894 7.122 -2.444 1.00 98.75 105 ARG A C 1
ATOM 775 O O . ARG A 1 105 ? -4.004 6.973 -3.653 1.00 98.75 105 ARG A O 1
ATOM 782 N N . VAL A 1 106 ? -2.833 6.673 -1.769 1.00 98.81 106 VAL A N 1
ATOM 783 C CA . VAL A 1 106 ? -1.769 5.872 -2.407 1.00 98.81 106 VAL A CA 1
ATOM 784 C C . VAL A 1 106 ? -2.310 4.530 -2.896 1.00 98.81 106 VAL A C 1
ATOM 786 O O . VAL A 1 106 ? -1.956 4.078 -3.981 1.00 98.81 106 VAL A O 1
ATOM 789 N N . PHE A 1 107 ? -3.183 3.894 -2.117 1.00 98.69 107 PHE A N 1
ATOM 790 C CA . PHE A 1 107 ? -3.781 2.621 -2.499 1.00 98.69 107 PHE A CA 1
ATOM 791 C C . PHE A 1 107 ? -4.716 2.737 -3.708 1.00 98.69 107 PHE A C 1
ATOM 793 O O . PHE A 1 107 ? -4.731 1.845 -4.551 1.00 98.69 107 PHE A O 1
ATOM 800 N N . GLU A 1 108 ? -5.454 3.841 -3.820 1.00 98.75 108 GLU A N 1
ATOM 801 C CA . GLU A 1 108 ? -6.297 4.166 -4.974 1.00 98.75 108 GLU A CA 1
ATOM 802 C C . GLU A 1 108 ? -5.486 4.256 -6.272 1.00 98.75 108 GLU A C 1
ATOM 804 O O . GLU A 1 108 ? -5.867 3.654 -7.278 1.00 98.75 108 GLU A O 1
ATOM 809 N N . GLU A 1 109 ? -4.325 4.914 -6.231 1.00 98.75 109 GLU A N 1
ATOM 810 C CA . GLU A 1 109 ? -3.402 4.968 -7.370 1.00 98.75 109 GLU A CA 1
ATOM 811 C C . GLU A 1 109 ? -2.861 3.572 -7.722 1.00 98.75 109 GLU A C 1
ATOM 813 O O . GLU A 1 109 ? -2.890 3.160 -8.880 1.00 98.75 109 GLU A O 1
ATOM 818 N N . ILE A 1 110 ? -2.454 2.777 -6.726 1.00 98.44 110 ILE A N 1
ATOM 819 C CA . ILE A 1 110 ? -1.995 1.393 -6.946 1.00 98.44 110 ILE A CA 1
ATOM 820 C C . ILE A 1 110 ? -3.098 0.527 -7.575 1.00 98.44 110 ILE A C 1
ATOM 822 O O . ILE A 1 110 ? -2.824 -0.234 -8.502 1.00 98.44 110 ILE A O 1
ATOM 826 N N . CYS A 1 111 ? -4.341 0.642 -7.104 1.00 98.25 111 CYS A N 1
ATOM 827 C CA . CYS A 1 111 ? -5.492 -0.069 -7.665 1.00 98.25 111 CYS A CA 1
ATOM 828 C C . CYS A 1 111 ? -5.781 0.371 -9.107 1.00 98.25 111 CYS A C 1
ATOM 830 O O . CYS A 1 111 ? -6.082 -0.463 -9.964 1.00 98.25 111 CYS A O 1
ATOM 832 N N . THR A 1 112 ? -5.644 1.667 -9.390 1.00 98.31 112 THR A N 1
ATOM 833 C CA . THR A 1 112 ? -5.787 2.222 -10.740 1.00 98.31 112 THR A CA 1
ATOM 834 C C . THR A 1 112 ? -4.730 1.651 -11.676 1.00 98.31 112 THR A C 1
ATOM 836 O O . THR A 1 112 ? -5.079 1.121 -12.730 1.00 98.31 112 THR A O 1
ATOM 839 N N . LEU A 1 113 ? -3.460 1.653 -11.268 1.00 98.06 113 LEU A N 1
ATOM 840 C CA . LEU A 1 113 ? -2.373 1.057 -12.041 1.00 98.06 113 LEU A CA 1
ATOM 841 C C . LEU A 1 113 ? -2.565 -0.450 -12.234 1.00 98.06 113 LEU A C 1
ATOM 843 O O . LEU A 1 113 ? -2.327 -0.945 -13.333 1.00 98.06 113 LEU A O 1
ATOM 847 N N . ALA A 1 114 ? -3.029 -1.177 -11.212 1.00 97.50 114 ALA A N 1
ATOM 848 C CA . ALA A 1 114 ? -3.309 -2.609 -11.322 1.00 97.50 114 ALA A CA 1
ATOM 849 C C . ALA A 1 114 ? -4.380 -2.886 -12.380 1.00 97.50 114 ALA A C 1
ATOM 851 O O . ALA A 1 114 ? -4.214 -3.778 -13.208 1.00 97.50 114 ALA A O 1
ATOM 852 N N . ARG A 1 115 ? -5.452 -2.089 -12.393 1.00 96.88 115 ARG A N 1
ATOM 853 C CA . ARG A 1 115 ? -6.516 -2.183 -13.396 1.00 96.88 115 ARG A CA 1
ATOM 854 C C . ARG A 1 115 ? -6.004 -1.894 -14.807 1.00 96.88 115 ARG A C 1
ATOM 856 O O . ARG A 1 115 ? -6.334 -2.631 -15.727 1.00 96.88 115 ARG A O 1
ATOM 863 N N . LEU A 1 116 ? -5.225 -0.825 -14.973 1.00 97.06 116 LEU A N 1
ATOM 864 C CA . LEU A 1 116 ? -4.763 -0.366 -16.287 1.00 97.06 116 LEU A CA 1
ATOM 865 C C . LEU A 1 116 ? -3.670 -1.261 -16.882 1.00 97.06 116 LEU A C 1
ATOM 867 O O . LEU A 1 116 ? -3.594 -1.397 -18.097 1.00 97.06 116 LEU A O 1
ATOM 871 N N . ASN A 1 117 ? -2.851 -1.892 -16.038 1.00 96.81 117 ASN A N 1
ATOM 872 C CA . ASN A 1 117 ? -1.662 -2.634 -16.463 1.00 96.81 117 ASN A CA 1
ATOM 873 C C . ASN A 1 117 ? -1.776 -4.146 -16.215 1.00 96.81 117 ASN A C 1
ATOM 875 O O . ASN A 1 117 ? -0.761 -4.813 -16.025 1.00 96.81 117 ASN A O 1
ATOM 879 N N . ALA A 1 118 ? -2.996 -4.695 -16.159 1.00 95.56 118 ALA A N 1
ATOM 880 C CA . ALA A 1 118 ? -3.243 -6.124 -15.921 1.00 95.56 118 ALA A CA 1
ATOM 881 C C . ALA A 1 118 ? -2.473 -6.681 -14.700 1.00 95.56 118 ALA A C 1
ATOM 883 O O . ALA A 1 118 ? -1.867 -7.748 -14.746 1.00 95.56 118 ALA A O 1
ATOM 884 N N . GLY A 1 119 ? -2.450 -5.918 -13.605 1.00 94.94 119 GLY A N 1
ATOM 885 C CA . GLY A 1 119 ? -1.752 -6.264 -12.366 1.00 94.94 119 GLY A CA 1
ATOM 886 C C . GLY A 1 119 ? -0.255 -5.944 -12.346 1.00 94.94 119 GLY A C 1
ATOM 887 O O . GLY A 1 119 ? 0.351 -6.010 -11.276 1.00 94.94 119 GLY A O 1
ATOM 888 N N . ARG A 1 120 ? 0.350 -5.542 -13.473 1.00 96.94 120 ARG A N 1
ATOM 889 C CA . ARG A 1 120 ? 1.774 -5.182 -13.567 1.00 96.94 120 ARG A CA 1
ATOM 890 C C . ARG A 1 120 ? 2.035 -3.790 -12.970 1.00 96.94 120 ARG A C 1
ATOM 892 O O . ARG A 1 120 ? 2.061 -2.794 -13.684 1.00 96.94 120 ARG A O 1
ATOM 899 N N . VAL A 1 121 ? 2.216 -3.709 -11.647 1.00 97.69 121 VAL A N 1
ATOM 900 C CA . VAL A 1 121 ? 2.359 -2.436 -10.908 1.00 97.69 121 VAL A CA 1
ATOM 901 C C . VAL A 1 121 ? 3.765 -2.255 -10.335 1.00 97.69 121 VAL A C 1
ATOM 903 O O . VAL A 1 121 ? 4.161 -2.935 -9.388 1.00 97.69 121 VAL A O 1
ATOM 906 N N . PHE A 1 122 ? 4.515 -1.293 -10.878 1.00 96.75 122 PHE A N 1
ATOM 907 C CA . PHE A 1 122 ? 5.880 -0.958 -10.443 1.00 96.75 122 PHE A CA 1
ATOM 908 C C . PHE A 1 122 ? 6.196 0.559 -10.420 1.00 96.75 122 PHE A C 1
ATOM 910 O O . PHE A 1 122 ? 7.286 0.961 -10.845 1.00 96.75 122 PHE A O 1
ATOM 917 N N . PRO A 1 123 ? 5.285 1.436 -9.942 1.00 97.94 123 PRO A N 1
ATOM 918 C CA . PRO A 1 123 ? 5.544 2.870 -9.873 1.00 97.94 123 PRO A CA 1
ATOM 919 C C . PRO A 1 123 ? 6.732 3.181 -8.953 1.00 97.94 123 PRO A C 1
ATOM 921 O O . PRO A 1 123 ? 6.984 2.498 -7.954 1.00 97.94 123 PRO A O 1
ATOM 924 N N . SER A 1 124 ? 7.473 4.240 -9.274 1.00 97.12 124 SER A N 1
ATOM 925 C CA . SER A 1 124 ? 8.489 4.771 -8.367 1.00 97.12 124 SER A CA 1
ATOM 926 C C . SER A 1 124 ? 7.833 5.508 -7.190 1.00 97.12 124 SER A C 1
ATOM 928 O O . SER A 1 124 ? 6.649 5.845 -7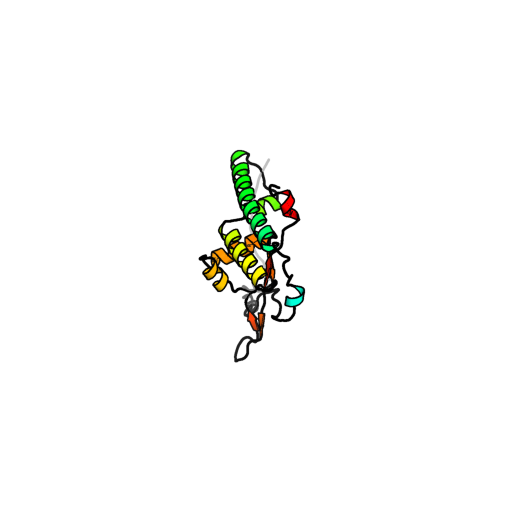.211 1.00 97.12 124 SER A O 1
ATOM 930 N N . TYR A 1 125 ? 8.609 5.785 -6.139 1.00 97.00 125 TYR A N 1
ATOM 931 C CA . TYR A 1 125 ? 8.122 6.623 -5.036 1.00 97.00 125 TYR A CA 1
ATOM 932 C C . TYR A 1 125 ? 7.810 8.045 -5.507 1.00 97.00 125 TYR A C 1
ATOM 934 O O . TYR A 1 125 ? 6.905 8.668 -4.960 1.00 97.00 125 TYR A O 1
ATOM 942 N N . ASP A 1 126 ? 8.551 8.531 -6.502 1.00 97.94 126 ASP A N 1
ATOM 943 C CA . ASP A 1 126 ? 8.373 9.867 -7.062 1.00 97.94 126 ASP A CA 1
ATOM 944 C C . ASP A 1 126 ? 7.107 9.928 -7.926 1.00 97.94 126 ASP A C 1
ATOM 946 O O . ASP A 1 126 ? 6.315 10.846 -7.749 1.00 97.94 126 ASP A O 1
ATOM 950 N N . TRP A 1 127 ? 6.823 8.882 -8.717 1.00 98.38 127 TRP A N 1
ATOM 951 C CA . TRP A 1 127 ? 5.542 8.738 -9.421 1.00 98.38 127 TRP A CA 1
ATOM 952 C C . TRP A 1 127 ? 4.363 8.791 -8.451 1.00 98.38 127 TRP A C 1
ATOM 954 O O . TRP A 1 127 ? 3.429 9.562 -8.634 1.00 98.38 127 TRP A O 1
ATOM 964 N N . LEU A 1 128 ? 4.405 7.983 -7.385 1.00 98.50 128 LEU A N 1
ATOM 965 C CA . LEU A 1 128 ? 3.332 7.968 -6.390 1.00 98.50 128 LEU A CA 1
ATOM 966 C C . LEU A 1 128 ? 3.191 9.325 -5.694 1.00 98.50 128 LEU A C 1
ATOM 968 O O . LEU A 1 128 ? 2.072 9.738 -5.404 1.00 98.50 128 LEU A O 1
ATOM 972 N N . ALA A 1 129 ? 4.298 10.010 -5.405 1.00 98.62 129 ALA A N 1
ATOM 973 C CA . ALA A 1 129 ? 4.274 11.332 -4.789 1.00 98.62 129 ALA A CA 1
ATOM 974 C C . ALA A 1 129 ? 3.573 12.356 -5.691 1.00 98.62 129 ALA A C 1
ATOM 976 O O . ALA A 1 129 ? 2.677 13.060 -5.227 1.00 98.62 129 ALA A O 1
ATOM 977 N N . GLU A 1 130 ? 3.925 12.373 -6.975 1.00 98.50 130 GLU A N 1
ATOM 978 C CA . GLU A 1 130 ? 3.325 13.239 -7.988 1.00 98.50 130 GLU A CA 1
ATOM 979 C C . GLU A 1 130 ? 1.838 12.920 -8.199 1.00 98.50 130 GLU A C 1
ATOM 981 O O . GLU A 1 130 ? 0.986 13.774 -7.956 1.00 98.50 130 GLU A O 1
ATOM 986 N N . ALA A 1 131 ? 1.507 11.666 -8.525 1.00 98.19 131 ALA A N 1
ATOM 987 C CA . ALA A 1 131 ? 0.138 11.230 -8.811 1.00 98.19 131 ALA A CA 1
ATOM 988 C C . ALA A 1 131 ? -0.822 11.450 -7.628 1.00 98.19 131 ALA A C 1
ATOM 990 O O . ALA A 1 131 ? -2.005 11.746 -7.801 1.00 98.19 131 ALA A O 1
ATOM 991 N N . THR A 1 132 ? -0.320 11.339 -6.395 1.00 98.31 132 THR A N 1
ATOM 992 C CA . THR A 1 132 ? -1.138 11.529 -5.189 1.00 98.31 132 THR A CA 1
ATOM 993 C C . THR A 1 132 ? -1.048 12.933 -4.596 1.00 98.31 132 THR A C 1
ATOM 995 O O . THR A 1 132 ? -1.766 13.211 -3.635 1.00 98.31 132 THR A O 1
ATOM 998 N N . ALA A 1 133 ? -0.212 13.821 -5.142 1.00 98.12 133 ALA A N 1
ATOM 999 C CA . ALA A 1 133 ? 0.119 15.118 -4.547 1.00 98.12 133 ALA A CA 1
ATOM 1000 C C . ALA A 1 133 ? 0.533 15.007 -3.060 1.00 98.12 133 ALA A C 1
ATOM 1002 O O . ALA A 1 133 ? 0.164 15.832 -2.220 1.00 98.12 133 ALA A O 1
ATOM 1003 N N . LEU A 1 134 ? 1.271 13.949 -2.712 1.00 98.19 134 LEU A N 1
ATOM 1004 C CA . LEU A 1 134 ? 1.785 13.706 -1.365 1.00 98.19 134 LEU A CA 1
ATOM 1005 C C . LEU A 1 134 ? 3.306 13.812 -1.358 1.00 98.19 134 LEU A C 1
ATOM 1007 O O . LEU A 1 134 ? 3.985 13.389 -2.285 1.00 98.19 134 LEU A O 1
ATOM 1011 N N . GLY A 1 135 ? 3.875 14.280 -0.247 1.00 98.25 135 GLY A N 1
ATOM 1012 C CA . GLY A 1 135 ? 5.324 14.222 -0.066 1.00 98.25 135 GLY A CA 1
ATOM 1013 C C . GLY A 1 135 ? 5.846 12.778 -0.061 1.00 98.25 135 GLY A C 1
ATOM 1014 O O . GLY A 1 135 ? 5.215 11.876 0.498 1.00 98.25 135 GLY A O 1
ATOM 1015 N N . ARG A 1 136 ? 7.055 12.558 -0.593 1.00 98.00 136 ARG A N 1
ATOM 1016 C CA . ARG A 1 136 ? 7.711 11.235 -0.672 1.00 98.00 136 ARG A CA 1
ATOM 1017 C C . ARG A 1 136 ? 7.771 10.493 0.670 1.00 98.00 136 ARG A C 1
ATOM 1019 O O . ARG A 1 136 ? 7.563 9.282 0.730 1.00 98.00 136 ARG A O 1
ATOM 1026 N N . ALA A 1 137 ? 8.005 11.212 1.770 1.00 98.19 137 ALA A N 1
ATOM 1027 C CA . ALA A 1 137 ? 7.998 10.640 3.120 1.00 98.19 137 ALA A CA 1
ATOM 1028 C C . ALA A 1 137 ? 6.599 10.173 3.568 1.00 98.19 137 ALA A C 1
ATOM 1030 O O . ALA A 1 137 ? 6.464 9.231 4.349 1.00 98.19 137 ALA A O 1
ATOM 1031 N N . THR A 1 138 ? 5.540 10.828 3.092 1.00 98.44 138 THR A N 1
ATOM 1032 C CA . THR A 1 138 ? 4.152 10.418 3.337 1.00 98.44 138 THR A CA 1
ATOM 1033 C C . THR A 1 138 ? 3.802 9.188 2.514 1.00 98.44 138 THR A C 1
ATOM 1035 O O . THR A 1 138 ? 3.234 8.258 3.074 1.00 98.44 138 THR A O 1
ATOM 1038 N N . VAL A 1 139 ? 4.228 9.121 1.248 1.00 98.69 139 VAL A N 1
ATOM 1039 C CA . VAL A 1 139 ? 4.110 7.904 0.426 1.00 98.69 139 VAL A CA 1
ATOM 1040 C C . VAL A 1 139 ? 4.809 6.724 1.102 1.00 98.69 139 VAL A C 1
ATOM 1042 O O . VAL A 1 139 ? 4.218 5.660 1.254 1.00 98.69 139 VAL A O 1
ATOM 1045 N N . ALA A 1 140 ? 6.038 6.911 1.594 1.00 98.25 140 ALA A N 1
ATOM 1046 C CA . ALA A 1 140 ? 6.770 5.858 2.299 1.00 98.25 140 ALA A CA 1
ATOM 1047 C C . ALA A 1 140 ? 6.007 5.318 3.522 1.00 98.25 140 ALA A C 1
ATOM 1049 O O . ALA A 1 140 ? 5.906 4.103 3.699 1.00 98.25 140 ALA A O 1
ATOM 1050 N N . ARG A 1 141 ? 5.441 6.216 4.341 1.00 98.62 141 ARG A N 1
ATOM 1051 C CA . ARG A 1 141 ? 4.615 5.856 5.504 1.00 98.62 141 ARG A CA 1
ATOM 1052 C C . ARG A 1 141 ? 3.308 5.179 5.093 1.00 98.62 141 ARG A C 1
ATOM 1054 O O . ARG A 1 141 ? 2.935 4.182 5.697 1.00 98.62 141 ARG A O 1
ATOM 1061 N N . ALA A 1 142 ? 2.644 5.687 4.058 1.00 98.62 142 ALA A N 1
ATOM 1062 C CA . ALA A 1 142 ? 1.423 5.115 3.501 1.00 98.62 142 ALA A CA 1
ATOM 1063 C C . ALA A 1 142 ? 1.632 3.666 3.045 1.00 98.62 142 ALA A C 1
ATOM 1065 O O . ALA A 1 142 ? 0.862 2.797 3.438 1.00 98.62 142 ALA A O 1
ATOM 1066 N N . LEU A 1 143 ? 2.702 3.390 2.294 1.00 98.56 143 LEU A N 1
ATOM 1067 C CA . LEU A 1 143 ? 3.043 2.033 1.857 1.00 98.56 143 LEU A CA 1
ATOM 1068 C C . LEU A 1 143 ? 3.276 1.089 3.046 1.00 98.56 143 LEU A C 1
ATOM 1070 O O . LEU A 1 143 ? 2.739 -0.013 3.059 1.00 98.56 143 LEU A O 1
ATOM 1074 N N . ALA A 1 144 ? 4.004 1.541 4.073 1.00 98.25 144 ALA A N 1
ATOM 1075 C CA . ALA A 1 144 ? 4.230 0.750 5.284 1.00 98.25 144 ALA A CA 1
ATOM 1076 C C . ALA A 1 144 ? 2.928 0.462 6.056 1.00 98.25 144 ALA A C 1
ATOM 1078 O O . ALA A 1 144 ? 2.736 -0.648 6.545 1.00 98.25 144 ALA A O 1
ATOM 1079 N N . VAL A 1 145 ? 2.020 1.439 6.139 1.00 98.19 145 VAL A N 1
ATOM 1080 C CA . VAL A 1 145 ? 0.694 1.265 6.753 1.00 98.19 145 VAL A CA 1
ATOM 1081 C C . VAL A 1 145 ? -0.151 0.262 5.966 1.00 98.19 145 VAL A C 1
ATOM 1083 O O . VAL A 1 145 ? -0.763 -0.613 6.571 1.00 98.19 145 VAL A O 1
ATOM 1086 N N . LEU A 1 146 ? -0.159 0.348 4.633 1.00 98.19 146 LEU A N 1
ATOM 1087 C CA . LEU A 1 146 ? -0.895 -0.584 3.774 1.00 98.19 146 LEU A CA 1
ATOM 1088 C C . LEU A 1 146 ? -0.355 -2.017 3.876 1.00 98.19 146 LEU A C 1
ATOM 1090 O O . LEU A 1 146 ? -1.148 -2.952 3.944 1.00 98.19 146 LEU A O 1
ATOM 1094 N N . GLU A 1 147 ? 0.970 -2.189 3.926 1.00 97.25 147 GLU A N 1
ATOM 1095 C CA . GLU A 1 147 ? 1.613 -3.486 4.185 1.00 97.25 147 GLU A CA 1
ATOM 1096 C C . GLU A 1 147 ? 1.230 -4.026 5.570 1.00 97.25 147 GLU A C 1
ATOM 1098 O O . GLU A 1 147 ? 0.817 -5.176 5.692 1.00 97.25 147 GLU A O 1
ATOM 1103 N N . GLY A 1 148 ? 1.296 -3.188 6.612 1.00 96.12 148 GLY A N 1
ATOM 1104 C CA . GLY A 1 148 ? 0.933 -3.576 7.978 1.00 96.12 148 GLY A CA 1
ATOM 1105 C C . GLY A 1 148 ? -0.545 -3.946 8.144 1.00 96.12 148 GLY A C 1
ATOM 1106 O O . GLY A 1 148 ? -0.873 -4.820 8.941 1.00 96.12 148 GLY A O 1
ATOM 1107 N N . ALA A 1 149 ? -1.431 -3.321 7.366 1.00 95.38 149 ALA A N 1
ATOM 1108 C CA . ALA A 1 149 ? -2.850 -3.665 7.288 1.00 95.38 149 ALA A CA 1
ATOM 1109 C C . ALA A 1 149 ? -3.149 -4.797 6.280 1.00 95.38 149 ALA A C 1
ATOM 1111 O O . ALA A 1 149 ? -4.296 -5.195 6.115 1.00 95.38 149 ALA A O 1
ATOM 1112 N N . GLY A 1 150 ? -2.142 -5.331 5.583 1.00 96.06 150 GLY A N 1
ATOM 1113 C CA . GLY A 1 150 ? -2.307 -6.441 4.641 1.00 96.06 150 GLY A CA 1
ATOM 1114 C C . GLY A 1 150 ? -3.013 -6.090 3.326 1.00 96.06 150 GLY A C 1
ATOM 1115 O O . GLY A 1 150 ? -3.326 -6.993 2.553 1.00 96.06 150 GLY A O 1
ATOM 1116 N N . PHE A 1 151 ? -3.246 -4.807 3.039 1.00 97.06 151 PHE A N 1
ATOM 1117 C CA . PHE A 1 151 ? -3.807 -4.355 1.758 1.00 97.06 151 PHE A CA 1
ATOM 1118 C C . PHE A 1 151 ? -2.796 -4.416 0.612 1.00 97.06 151 PHE A C 1
ATOM 1120 O O . PHE A 1 151 ? -3.163 -4.309 -0.557 1.00 97.06 151 PHE A O 1
ATOM 1127 N N . LEU A 1 152 ? -1.510 -4.548 0.931 1.00 96.94 152 LEU A N 1
ATOM 1128 C CA . LEU A 1 152 ? -0.440 -4.426 -0.039 1.00 96.94 152 LEU A CA 1
ATOM 1129 C C . LEU A 1 152 ? 0.660 -5.443 0.230 1.00 96.94 152 LEU A C 1
ATOM 1131 O O . LEU A 1 152 ? 1.184 -5.528 1.337 1.00 96.94 152 LEU A O 1
ATOM 1135 N N . VAL A 1 153 ? 1.063 -6.152 -0.818 1.00 96.94 153 VAL A N 1
ATOM 1136 C CA . VAL A 1 153 ? 2.332 -6.878 -0.850 1.00 96.94 153 VAL A CA 1
ATOM 1137 C C . VAL A 1 153 ? 3.307 -6.059 -1.680 1.00 96.94 153 VAL A C 1
ATOM 1139 O O . VAL A 1 153 ? 2.976 -5.614 -2.781 1.00 96.94 153 VAL A O 1
ATOM 1142 N N . ARG A 1 154 ? 4.516 -5.854 -1.160 1.00 96.81 154 ARG A N 1
ATOM 1143 C CA . ARG A 1 154 ? 5.575 -5.121 -1.849 1.00 96.81 154 ARG A CA 1
ATOM 1144 C C . ARG A 1 154 ? 6.845 -5.944 -1.875 1.00 96.81 154 ARG A C 1
ATOM 1146 O O . ARG A 1 154 ? 7.268 -6.463 -0.848 1.00 96.81 154 ARG A O 1
ATOM 1153 N N . GLN A 1 155 ? 7.498 -5.955 -3.028 1.00 97.06 155 GLN A N 1
ATOM 1154 C CA . GLN A 1 155 ? 8.804 -6.566 -3.190 1.00 97.06 155 GLN A CA 1
ATOM 1155 C C . GLN A 1 155 ? 9.783 -5.556 -3.788 1.00 97.06 155 GLN A C 1
ATOM 1157 O O . GLN A 1 155 ? 9.497 -4.869 -4.771 1.00 97.06 155 GLN A O 1
ATOM 1162 N N . ARG A 1 156 ? 10.947 -5.422 -3.148 1.00 96.44 156 ARG A N 1
ATOM 1163 C CA . ARG A 1 156 ? 12.004 -4.520 -3.610 1.00 96.44 156 ARG A CA 1
ATOM 1164 C C . ARG A 1 156 ? 12.739 -5.134 -4.787 1.00 96.44 156 ARG A C 1
ATOM 1166 O O . ARG A 1 156 ? 12.929 -6.350 -4.823 1.00 96.44 156 ARG A O 1
ATOM 1173 N N . ARG A 1 157 ? 13.161 -4.280 -5.720 1.00 95.88 157 ARG A N 1
ATOM 1174 C CA . ARG A 1 157 ? 13.807 -4.702 -6.965 1.00 95.88 157 ARG A CA 1
ATOM 1175 C C . ARG A 1 157 ? 15.129 -4.001 -7.206 1.00 95.88 157 ARG A C 1
ATOM 1177 O O . ARG A 1 157 ? 15.276 -2.826 -6.862 1.00 95.88 157 ARG A O 1
ATOM 1184 N N . PHE A 1 158 ? 16.056 -4.693 -7.847 1.00 94.81 158 PHE A N 1
ATOM 1185 C CA . PHE A 1 158 ? 17.284 -4.110 -8.377 1.00 94.81 158 PHE A CA 1
ATOM 1186 C C . PHE A 1 158 ? 17.478 -4.483 -9.843 1.00 94.81 158 PHE A C 1
ATOM 1188 O O . PHE A 1 158 ? 16.873 -5.430 -10.326 1.00 94.81 158 PHE A O 1
ATOM 1195 N N . LYS A 1 159 ? 18.322 -3.738 -10.550 1.00 93.00 159 LYS A N 1
ATOM 1196 C CA . LYS A 1 159 ? 18.740 -4.057 -11.917 1.00 93.00 159 LYS A CA 1
ATOM 1197 C C . LYS A 1 159 ? 20.250 -3.938 -12.049 1.00 93.00 159 LYS A C 1
ATOM 1199 O O . LYS A 1 159 ? 20.875 -3.195 -11.287 1.00 93.00 159 LYS A O 1
ATOM 1204 N N . ARG A 1 160 ? 20.826 -4.641 -13.020 1.00 90.25 160 ARG A N 1
ATOM 1205 C CA . ARG A 1 160 ? 22.219 -4.443 -13.420 1.00 90.25 160 ARG A CA 1
ATOM 1206 C C . ARG A 1 160 ? 22.390 -3.069 -14.076 1.00 90.25 160 ARG A C 1
ATOM 1208 O O . ARG A 1 160 ? 21.482 -2.588 -14.754 1.00 90.25 160 ARG A O 1
ATOM 1215 N N . VAL A 1 161 ? 23.531 -2.431 -13.840 1.00 88.62 161 VAL A N 1
ATOM 1216 C CA . VAL A 1 161 ? 23.906 -1.145 -14.441 1.00 88.62 161 VAL A CA 1
ATOM 1217 C C . VAL A 1 161 ? 25.284 -1.295 -15.079 1.00 88.62 161 VAL A C 1
ATOM 1219 O O . VAL A 1 161 ? 26.154 -1.963 -14.521 1.00 88.62 161 VAL A O 1
ATOM 1222 N N . GLU A 1 162 ? 25.456 -0.721 -16.267 1.00 86.19 162 GLU A N 1
ATOM 1223 C CA . GLU A 1 162 ? 26.731 -0.696 -16.990 1.00 86.19 162 GLU A CA 1
ATOM 1224 C C . GLU A 1 162 ? 27.553 0.546 -16.612 1.00 86.19 162 GLU A C 1
ATOM 1226 O O . GLU A 1 162 ? 26.985 1.585 -16.275 1.00 86.19 162 GLU A O 1
ATOM 1231 N N . GLY A 1 163 ? 28.884 0.440 -16.681 1.00 79.94 163 GLY A N 1
ATOM 1232 C CA . GLY A 1 163 ? 29.819 1.545 -16.434 1.00 79.94 163 GLY A CA 1
ATOM 1233 C C . GLY A 1 163 ? 30.775 1.327 -15.255 1.00 79.94 163 GLY A C 1
ATOM 1234 O O . GLY A 1 163 ? 30.762 0.287 -14.591 1.00 79.94 163 GLY A O 1
ATOM 1235 N N . GLU A 1 164 ? 31.627 2.324 -15.007 1.00 71.06 164 GLU A N 1
ATOM 1236 C CA . GLU A 1 164 ? 32.544 2.346 -13.864 1.00 71.06 164 GLU A CA 1
ATOM 1237 C C . GLU A 1 164 ? 31.767 2.670 -12.579 1.00 71.06 164 GLU A C 1
ATOM 1239 O O . GLU A 1 164 ? 31.326 3.796 -12.359 1.00 71.06 164 GLU A O 1
ATOM 1244 N N . GLY A 1 165 ? 31.542 1.661 -11.732 1.00 73.62 165 GLY A N 1
ATOM 1245 C CA . GLY A 1 165 ? 30.784 1.822 -10.491 1.00 73.62 165 GLY A CA 1
ATOM 1246 C C . GLY A 1 165 ? 30.101 0.538 -10.011 1.00 73.62 165 GLY A C 1
ATOM 1247 O O . GLY A 1 165 ? 30.442 -0.564 -10.455 1.00 73.62 165 GLY A O 1
ATOM 1248 N N . PRO A 1 166 ? 29.143 0.640 -9.070 1.00 78.88 166 PRO A N 1
ATOM 1249 C CA . PRO A 1 166 ? 28.412 -0.519 -8.582 1.00 78.88 166 PRO A CA 1
ATOM 1250 C C . PRO A 1 166 ? 27.637 -1.201 -9.716 1.00 78.88 166 PRO A C 1
ATOM 1252 O O . PRO A 1 166 ? 26.820 -0.582 -10.389 1.00 78.88 166 PRO A O 1
ATOM 1255 N N . ARG A 1 167 ? 27.855 -2.511 -9.890 1.00 85.81 167 ARG A N 1
ATOM 1256 C CA . ARG A 1 167 ? 27.260 -3.310 -10.982 1.00 85.81 167 ARG A CA 1
ATOM 1257 C C . ARG A 1 167 ? 25.734 -3.424 -10.926 1.00 85.81 167 ARG A C 1
ATOM 1259 O O . ARG A 1 167 ? 25.120 -3.868 -11.890 1.00 85.81 167 ARG A O 1
ATOM 1266 N N . TYR A 1 168 ? 25.125 -3.073 -9.799 1.00 89.06 168 TYR A N 1
ATOM 1267 C CA . TYR A 1 168 ? 23.687 -3.164 -9.570 1.00 89.06 168 TYR A CA 1
ATOM 1268 C C . TYR A 1 168 ? 23.182 -1.862 -8.970 1.00 89.06 168 TYR A C 1
ATOM 1270 O O . TYR A 1 168 ? 23.919 -1.218 -8.234 1.00 89.06 168 TYR A O 1
ATOM 1278 N N . ALA A 1 169 ? 21.925 -1.511 -9.223 1.00 90.50 169 ALA A N 1
ATOM 1279 C CA . ALA A 1 169 ? 21.252 -0.388 -8.583 1.00 90.50 169 ALA A CA 1
ATOM 1280 C C . ALA A 1 169 ? 19.812 -0.742 -8.219 1.00 90.50 169 ALA A C 1
ATOM 1282 O O . ALA A 1 169 ? 19.127 -1.480 -8.935 1.00 90.50 169 ALA A O 1
ATOM 1283 N N . GLN A 1 170 ? 19.333 -0.178 -7.111 1.00 93.19 170 GLN A N 1
ATOM 1284 C CA . GLN A 1 170 ? 17.923 -0.248 -6.750 1.00 93.19 170 GLN A CA 1
ATOM 1285 C C . GLN A 1 170 ? 17.054 0.362 -7.862 1.00 93.19 170 GLN A C 1
ATOM 1287 O O . GLN A 1 170 ? 17.362 1.421 -8.407 1.00 93.19 170 GLN A O 1
ATOM 1292 N N . THR A 1 171 ? 15.935 -0.288 -8.167 1.00 94.19 171 THR A N 1
ATOM 1293 C CA . THR A 1 171 ? 14.918 0.232 -9.084 1.00 94.19 171 THR A CA 1
ATOM 1294 C C . THR A 1 171 ? 13.560 0.328 -8.385 1.00 94.19 171 THR A C 1
ATOM 1296 O O . THR A 1 171 ? 13.470 0.147 -7.165 1.00 94.19 171 THR A O 1
ATOM 1299 N N . SER A 1 172 ? 12.504 0.682 -9.120 1.00 94.81 172 SER A N 1
ATOM 1300 C CA . SER A 1 172 ? 11.163 0.770 -8.554 1.00 94.81 172 SER A CA 1
ATOM 1301 C C . SER A 1 172 ? 10.718 -0.581 -7.999 1.00 94.81 172 SER A C 1
ATOM 1303 O O . SER A 1 172 ? 10.976 -1.643 -8.571 1.00 94.81 172 SER A O 1
ATOM 1305 N N . ASN A 1 173 ? 10.052 -0.540 -6.849 1.00 96.94 173 ASN A N 1
ATOM 1306 C CA . ASN A 1 173 ? 9.503 -1.746 -6.247 1.00 96.94 173 ASN A CA 1
ATOM 1307 C C . ASN A 1 173 ? 8.333 -2.252 -7.083 1.00 96.94 173 ASN A C 1
ATOM 1309 O O . ASN A 1 173 ? 7.727 -1.502 -7.844 1.00 96.94 173 ASN A O 1
ATOM 1313 N N . VAL A 1 174 ? 7.990 -3.514 -6.875 1.00 97.56 174 VAL A N 1
ATOM 1314 C CA . VAL A 1 174 ? 6.753 -4.087 -7.386 1.00 97.56 174 VAL A CA 1
ATOM 1315 C C . VAL A 1 174 ? 5.717 -4.162 -6.273 1.00 97.56 174 VAL A C 1
ATOM 1317 O O . VAL A 1 174 ? 6.054 -4.372 -5.102 1.00 97.56 174 VAL A O 1
ATOM 1320 N N . TYR A 1 175 ? 4.462 -3.951 -6.647 1.00 97.94 175 TYR A N 1
ATOM 1321 C CA . TYR A 1 175 ? 3.335 -3.826 -5.740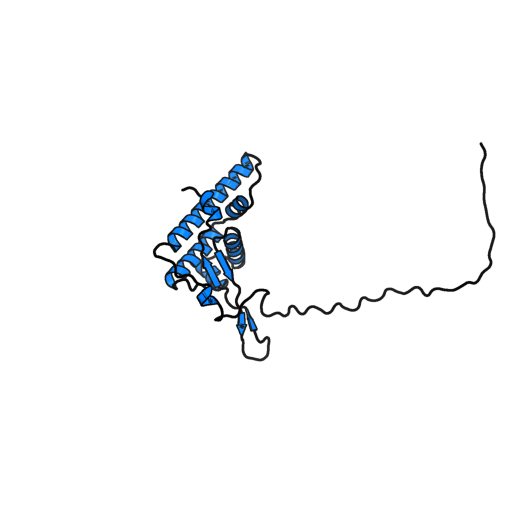 1.00 97.94 175 TYR A CA 1
ATOM 1322 C C . TYR A 1 175 ? 2.201 -4.731 -6.195 1.00 97.94 175 TYR A C 1
ATOM 1324 O O . TYR A 1 175 ? 1.898 -4.807 -7.382 1.00 97.94 175 TYR A O 1
ATOM 1332 N N . ARG A 1 176 ? 1.554 -5.400 -5.245 1.00 97.31 176 ARG A N 1
ATOM 1333 C CA . ARG A 1 176 ? 0.327 -6.153 -5.489 1.00 97.31 176 ARG A CA 1
ATOM 1334 C C . ARG A 1 176 ? -0.724 -5.728 -4.468 1.00 97.31 176 ARG A C 1
ATOM 1336 O O . ARG A 1 176 ? -0.516 -5.991 -3.279 1.00 97.31 176 ARG A O 1
ATOM 1343 N N . PRO A 1 177 ? -1.817 -5.065 -4.889 1.00 97.19 177 PRO A N 1
ATOM 1344 C CA . PRO A 1 177 ? -2.944 -4.832 -4.002 1.00 97.19 177 PRO A CA 1
ATOM 1345 C C . PRO A 1 177 ? -3.603 -6.174 -3.670 1.00 97.19 177 PRO A C 1
ATOM 1347 O O . PRO A 1 177 ? -3.724 -7.051 -4.524 1.00 97.19 177 PRO A O 1
ATOM 1350 N N . VAL A 1 178 ? -3.984 -6.350 -2.411 1.00 95.50 178 VAL A N 1
ATOM 1351 C CA . VAL A 1 178 ? -4.601 -7.575 -1.900 1.00 95.50 178 VAL A CA 1
ATOM 1352 C C . VAL A 1 178 ? -5.774 -7.188 -1.012 1.00 95.50 178 VAL A C 1
ATOM 1354 O O . VAL A 1 178 ? -5.743 -6.163 -0.334 1.00 95.50 178 VAL A O 1
ATOM 1357 N N . LEU A 1 179 ? -6.819 -8.013 -1.008 1.00 92.94 179 LEU A N 1
ATOM 1358 C CA . LEU A 1 179 ? -7.896 -7.891 -0.036 1.00 92.94 179 LEU A CA 1
ATOM 1359 C C . LEU A 1 179 ? -7.517 -8.670 1.239 1.00 92.94 179 LEU A C 1
ATOM 1361 O O . LEU A 1 179 ? -7.391 -9.898 1.180 1.00 92.94 179 LEU A O 1
ATOM 1365 N N . PRO A 1 180 ? -7.321 -8.005 2.390 1.00 88.50 180 PRO A N 1
ATOM 1366 C CA . PRO A 1 180 ? -6.871 -8.681 3.599 1.00 88.50 180 PRO A CA 1
ATOM 1367 C C . PRO A 1 180 ? -8.014 -9.468 4.246 1.00 88.50 180 PRO A C 1
ATOM 1369 O O . PRO A 1 180 ? -8.786 -8.920 5.028 1.00 88.50 180 PRO A O 1
ATOM 1372 N N . GLN A 1 181 ? -8.082 -10.776 3.976 1.00 85.06 181 GLN A N 1
ATOM 1373 C CA . GLN A 1 181 ? -9.129 -11.665 4.507 1.00 85.06 181 GLN A CA 1
ATOM 1374 C C . GLN A 1 181 ? -9.277 -11.559 6.032 1.00 85.06 181 GLN A C 1
ATOM 1376 O O . GLN A 1 181 ? -10.377 -11.395 6.541 1.00 85.06 181 GLN A O 1
ATOM 1381 N N . ARG A 1 182 ? -8.152 -11.526 6.760 1.00 78.31 182 ARG A N 1
ATOM 1382 C CA . ARG A 1 182 ? -8.122 -11.408 8.231 1.00 78.31 182 ARG A CA 1
ATOM 1383 C C . ARG A 1 182 ? -8.716 -10.107 8.775 1.00 78.31 182 ARG A C 1
ATOM 1385 O O . ARG A 1 182 ? -8.976 -10.020 9.969 1.00 78.31 182 ARG A O 1
ATOM 1392 N N . MET A 1 183 ? -8.846 -9.076 7.941 1.00 78.94 183 MET A N 1
ATOM 1393 C CA . MET A 1 183 ? -9.421 -7.796 8.349 1.00 78.94 183 MET A CA 1
ATOM 1394 C C . MET A 1 183 ? -10.877 -7.647 7.937 1.00 78.94 183 MET A C 1
ATOM 1396 O O . MET A 1 183 ? -11.538 -6.771 8.482 1.00 78.94 183 MET A O 1
ATOM 1400 N N . LEU A 1 184 ? -11.386 -8.471 7.015 1.00 81.94 184 LEU A N 1
ATOM 1401 C CA . LEU A 1 184 ? -12.765 -8.355 6.538 1.00 81.94 184 LEU A CA 1
ATOM 1402 C C . LEU A 1 184 ? -13.779 -8.529 7.669 1.00 81.94 184 LEU A C 1
ATOM 1404 O O . LEU A 1 184 ? -14.765 -7.802 7.703 1.00 81.94 184 LEU A O 1
ATOM 1408 N N . ASP A 1 185 ? -13.485 -9.395 8.638 1.00 84.50 185 ASP A N 1
ATOM 1409 C CA . ASP A 1 185 ? -14.338 -9.613 9.812 1.00 84.50 185 ASP A CA 1
ATOM 1410 C C . ASP A 1 185 ? -14.444 -8.380 10.725 1.00 84.50 185 ASP A C 1
ATOM 1412 O O . ASP A 1 185 ? -15.385 -8.257 11.505 1.00 84.50 185 ASP A O 1
ATOM 1416 N N . LEU A 1 186 ? -13.486 -7.453 10.627 1.00 81.88 186 LEU A N 1
ATOM 1417 C CA . LEU A 1 186 ? -13.453 -6.207 11.396 1.00 81.88 186 LEU A CA 1
ATOM 1418 C C . LEU A 1 186 ? -14.084 -5.029 10.642 1.00 81.88 186 LEU A C 1
ATOM 1420 O O . LEU A 1 186 ? -14.222 -3.936 11.202 1.00 81.88 186 LEU A O 1
ATOM 1424 N N . LEU A 1 187 ? -14.422 -5.213 9.364 1.00 83.44 187 LEU A N 1
ATOM 1425 C CA . LEU A 1 187 ? -15.054 -4.185 8.550 1.00 83.44 187 LEU A CA 1
ATOM 1426 C C . LEU A 1 187 ? -16.580 -4.308 8.634 1.00 83.44 187 LEU A C 1
ATOM 1428 O O . LEU A 1 187 ? -17.113 -5.412 8.746 1.00 83.44 187 LEU A O 1
ATOM 1432 N N . PRO A 1 188 ? -17.309 -3.180 8.579 1.00 74.12 188 PRO A N 1
ATOM 1433 C CA . PRO A 1 188 ? -18.757 -3.229 8.425 1.00 74.12 188 PRO A CA 1
ATOM 1434 C C . PRO A 1 188 ? -19.111 -3.940 7.109 1.00 74.12 188 PRO A C 1
ATOM 1436 O O . PRO A 1 188 ? -18.449 -3.708 6.094 1.00 74.12 188 PRO A O 1
ATOM 1439 N N . ARG A 1 189 ? -20.121 -4.816 7.162 1.00 64.38 189 ARG A N 1
ATOM 1440 C CA . ARG A 1 189 ? -20.632 -5.577 6.012 1.00 64.38 189 ARG A CA 1
ATOM 1441 C C . ARG A 1 189 ? -21.481 -4.710 5.091 1.00 64.38 189 ARG A C 1
ATOM 1443 O O . ARG A 1 189 ? -22.193 -3.829 5.621 1.00 64.38 189 ARG A O 1
#

Solvent-accessible surface area (backbone atoms only — not comparable to full-atom values): 11299 Å² total; per-residue (Å²): 134,85,81,88,79,89,79,90,83,84,87,84,86,90,84,80,90,73,83,80,80,67,84,76,75,74,73,81,70,79,77,78,76,74,81,55,56,48,63,89,88,45,43,61,68,89,75,54,55,83,79,65,44,57,68,67,57,92,67,43,46,61,51,41,48,51,52,47,52,46,34,31,54,44,12,53,50,50,58,50,46,32,73,76,68,75,52,86,70,54,75,71,52,46,27,30,42,57,45,43,73,64,27,45,48,52,48,47,51,52,32,49,42,20,67,76,44,61,14,62,30,52,67,40,66,64,53,52,14,61,80,57,76,38,57,56,71,55,47,56,49,20,53,52,37,34,40,67,48,41,37,33,50,74,45,46,23,24,40,78,46,89,74,96,67,71,57,41,34,59,52,51,34,39,47,40,84,41,74,35,70,90,51,54,85,72,37,87,132

Nearest PDB structures (foldseek):
  8gng-assembly1_A  TM=4.130E-01  e=4.490E+00  Homo sapiens
  8gng-assembly2_X  TM=4.113E-01  e=8.467E+00  Homo sapiens

=== Feature glossary ===
The record interleaves many kinds of information about one protein. Here is each kind framed as the question it answers.

Q: What known structures does this most resemble?
A: Structural nearest neighbors (via Foldseek easy-search vs the PDB). Reported per hit: target PDB id, E-value, and alignment TM-score. A TM-score above ~0.5 is the conventional threshold for 'same fold'.

Q: Where is each backbone atom in 3D?
A: The mmCIF table is the protein's shape written out atom by atom. For each backbone N, Cα, C, and carbonyl O, it records an (x, y, z) coordinate triple in Å plus the residue type, chain letter, and residue number.

Q: What are the backbone torsion angles?
A: The φ/ψ torsion pair specifies the backbone conformation at each residue. φ rotates about the N–Cα bond, ψ about the Cα–C bond. Steric clashes forbid most of the (φ, ψ) plane — the allowed regions (α-helix basin, β-sheet basin, left-handed helix) are the Ramachandran-allowed regions.

Q: Which residues are buried vs exposed?
A: Solvent-accessible surface area (SASA) is the area in Å² traced out by the centre of a 1.4 Å probe sphere (a water molecule) rolled over the protein's van der Waals surface (Shrake–Rupley / Lee–Richards construction). Buried residues have near-zero SASA; fully exposed residues can exceed 200 Å². The total SASA scales roughly with the number of surface residues.

Q: How confident is the AlphaFold model at each residue?
A: pLDDT is the predicted lDDT-Cα score: AlphaFold's confidence that the local environment of each residue (all inter-atomic distances within 15 Å) is correctly placed. It is a per-residue number between 0 and 100, with higher meaning more reliable.

Q: What does the local fold look like, residue by residue?
A: 3Di is Foldseek's structural alphabet. Each residue is assigned one of twenty discrete states based on how its Cα sits relative to its spatial (not sequential) neighbors. Aligning 3Di strings finds structural homologs roughly as well as full 3D superposition, but orders of magnitude faster.

Q: How big and how compact is the whole molecule?
A: Radius of gyration (Rg) is the root-mean-square distance of Cα atoms from their centroid — a single number for overall size and compactness. A globular domain of N residues has Rg ≈ 2.2·N^0.38 Å; an extended or disordered chain has a much larger Rg. The Cα contact count is the number of residue pairs whose Cα atoms are within 8 Å and are more than four positions apart in sequence — a standard proxy for tertiary packing density. The bounding box is the smallest axis-aligned box enclosing all Cα atoms.

Q: Which residues are in helices, strands, or loops?
A: DSSP 8-state secondary structure assigns each residue one of H (α-helix), G (3₁₀-helix), I (π-helix), E (extended β-strand), B (isolated β-bridge), T (hydrogen-bonded turn), S (bend), or '-' (coil). The assignment is computed from backbone hydrogen-bond geometry via the Kabsch–Sander algorithm.

Q: How mobile is each atom in the crystal?
A: Crystallographic B-factors measure how much each atom's electron density is smeared out, in Å². They rise in mobile loops and surface residues and fall in th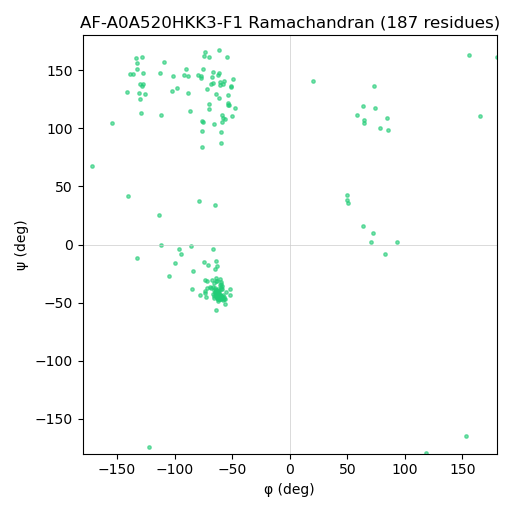e buried interior. In AlphaFold models this column is repurposed to hold pLDDT instead.

Q: What if only a Cα trace is available?
A: P-SEA three-state annotation labels each residue as helix, strand, or coil based purely on the geometry of the Cα trace. It serves as a fallback when the full backbone (and thus DSSP) is unavailable.

Q: What family and function is it annotated with?
A: Database cross-references. InterPro integrates a dozen domain/family signature databases into unified entries with residue-range hits. GO terms attach function/process/location labels with evidence codes. CATH codes position the fold in a four-level structural taxonomy. Organism is the NCBI-taxonomy species name.

Q: Are the domains correctly placed relative to each other?
A: Predicted Aligned Error (PAE) is an AlphaFold confidence matrix: entry (i, j) is the expected error in the position of residue j, in ångströms, when the prediction is superimposed on the true structure at residue i. Low PAE within a block of residues means that block is internally rigid and well-predicted; high PAE between two blocks means their relative placement is uncertain even if each block individually is confident.

Q: What do the diagnostic plots show?
A: Three diagnostic plots accompany the record. The Cα contact map visualizes the tertiary structure as a 2D adjacency matrix (8 Å cutoff, sequence-local contacts suppressed). The Ramachandran plot shows the distribution of backbone (φ, ψ) torsions, with points in the α and β basins reflecting secondary structure content. The PAE plot shows AlphaFold's inter-residue confidence as a color matrix.

Q: What is the amino-acid chain?
A: Primary structure: the covalent order of the twenty standard amino acids along the backbone. Two proteins with the same sequence will (almost always) fold to the same structure; two with 30% identity often share a fold but not the details.

Q: What do the rendered images show?
A: The six renders are orthographic views along the three Cartesian axes in both directions. Representation (cartoon, sticks, or surface) and color scheme (sequence-rainbow or by-chain) vary across proteins so the training set covers all the common visualization conventions.